Protein AF-A0A2N2XFW9-F1 (afdb_monomer_lite)

pLDDT: mean 76.98, std 17.87, range [27.36, 96.62]

Sequence (253 aa):
LDVEKYEQTTFSIDKQPVSLRSILDEVISCQEIILKEKNLSVLISADDIDLYADKEILKRIFENLITNAVRFSIQNHNIEITALASTDEIISISIKNYGSHIPDEALETIFDKYIQAEKIDSSGYKSTGLGLTFCRMAIQAHGHTIRARNTDNGVLFEFTLDGKAISTCEQCIVSADESVKLSTDEEALLRPWFDQLSRLEVYQISEITSIISQIPDYTESIRTLKQKIGDAAFASNTELYSAIVNGRTQKIV

Secondary structure (DSSP, 8-state):
--SGGGSSS------EEEEHHHHHHHHHHHHHHHHHHTT-EEEEEE-SEEEEE-HHHHHHHHHHHHHHHHHHBPTT-EEEEEEEEPSSSEEEEEEEEEBPPPPHHHHTTTTSTT-S-----TT-----S-HHHHHHHHHHHTT--EEEEEETTEEEEEEEEEEEES---------S-------HHHHHHHHHHHHHHTTS-TT-HHHHHHHHHTS---SHHHHHHHHHHHHHHHTT-HHHHHHHHHHHHSS--

Foldseek 3Di:
DPPVVPPPDLPPKQFDWDWPVVLLVVLVVVCVVLCVVLVEAEAEAEFGKTFRTRSVLVSLLCNLLVVVLSVFAHGPYYWYWYWDDDPDQKIKIKTWHFHDDDPPVCQVVLLPPPPPDQDCPPVNDGDPSNSSVSNQVRLVSQVKGWGKDDDPGTIMIMIMGGIDRPDDPPDDDDDPDDDLDDDPVLLVVCVVLLVVLLPDQLQVLVSLLVSLVPDDPPDPSSVVLSVQCNVCSVVSPRVSNCCSSVVSVPPPD

Radius of gyration: 22.1 Å; chains: 1; bounding box: 36×64×56 Å

Structure (mmCIF, N/CA/C/O backbone):
data_AF-A0A2N2XFW9-F1
#
_entry.id   AF-A0A2N2XFW9-F1
#
loop_
_atom_site.group_PDB
_atom_site.id
_atom_site.type_symbol
_atom_site.label_atom_id
_atom_site.label_alt_id
_atom_site.label_comp_id
_atom_site.label_asym_id
_atom_site.label_entity_id
_atom_site.label_seq_id
_atom_site.pdbx_PDB_ins_code
_atom_site.Cartn_x
_atom_site.Cartn_y
_atom_site.Cartn_z
_atom_site.occupancy
_atom_site.B_iso_or_equiv
_atom_site.auth_seq_id
_atom_site.auth_comp_id
_atom_site.auth_asym_id
_atom_site.auth_atom_id
_atom_site.pdbx_PDB_model_num
ATOM 1 N N . LEU A 1 1 ? -3.636 25.742 9.259 1.00 36.06 1 LEU A N 1
ATOM 2 C CA . LEU A 1 1 ? -3.837 26.048 10.699 1.00 36.06 1 LEU A CA 1
ATOM 3 C C . LEU A 1 1 ? -4.564 24.850 11.318 1.00 36.06 1 LEU A C 1
ATOM 5 O O . LEU A 1 1 ? -5.617 24.995 11.917 1.00 36.06 1 LEU A O 1
ATOM 9 N N . ASP A 1 2 ? -4.016 23.641 11.132 1.00 42.78 2 ASP A N 1
ATOM 10 C CA . ASP A 1 2 ? -4.782 22.388 11.302 1.00 42.78 2 ASP A CA 1
ATOM 11 C C . ASP A 1 2 ? -4.156 21.426 12.317 1.00 42.78 2 ASP A C 1
ATOM 13 O O . ASP A 1 2 ? -4.658 20.325 12.513 1.00 42.78 2 ASP A O 1
ATOM 17 N N . VAL A 1 3 ? -3.061 21.827 12.969 1.00 44.50 3 VAL A N 1
ATOM 18 C CA . VAL A 1 3 ? -2.302 20.966 13.895 1.00 44.50 3 VAL A CA 1
ATOM 19 C C . VAL A 1 3 ? -2.695 21.210 15.351 1.00 44.50 3 VAL A C 1
ATOM 21 O O . VAL A 1 3 ? -2.778 20.266 16.128 1.00 44.50 3 VAL A O 1
ATOM 24 N N . GLU A 1 4 ? -3.039 22.450 15.708 1.00 43.56 4 GLU A N 1
ATOM 25 C CA . GLU A 1 4 ? -3.390 22.832 17.086 1.00 43.56 4 GLU A CA 1
ATOM 26 C C . GLU A 1 4 ? -4.749 22.289 17.559 1.00 43.56 4 GLU A C 1
ATOM 28 O O . GLU A 1 4 ? -5.037 22.303 18.751 1.00 43.56 4 GLU A O 1
ATOM 33 N N . LYS A 1 5 ? -5.586 21.750 16.662 1.00 45.88 5 LYS A N 1
ATOM 34 C CA . LYS A 1 5 ? -6.878 21.149 17.041 1.00 45.88 5 LYS A CA 1
ATOM 35 C C . LYS A 1 5 ? -6.800 19.699 17.529 1.00 45.88 5 LYS A C 1
ATOM 37 O O . LYS A 1 5 ? -7.816 19.183 17.975 1.00 45.88 5 LYS A O 1
ATOM 42 N N . TYR A 1 6 ? -5.638 19.047 17.470 1.00 50.47 6 TYR A N 1
ATOM 43 C CA . TYR A 1 6 ? -5.529 17.600 17.718 1.00 50.47 6 TYR A CA 1
ATOM 44 C C . TYR A 1 6 ? -4.878 17.212 19.052 1.00 50.47 6 TYR A C 1
ATOM 46 O O . TYR A 1 6 ? -4.629 16.031 19.278 1.00 50.47 6 TYR A O 1
ATOM 54 N N . GLU A 1 7 ? -4.594 18.159 19.952 1.00 44.06 7 GLU A N 1
ATOM 55 C CA . GLU A 1 7 ? -3.844 17.844 21.180 1.00 44.06 7 GLU A CA 1
ATOM 56 C C . GLU A 1 7 ? -4.702 17.419 22.382 1.00 44.06 7 GLU A C 1
ATOM 58 O O . GLU A 1 7 ? -4.147 16.943 23.368 1.00 44.06 7 GLU A O 1
ATOM 63 N N . GLN A 1 8 ? -6.036 17.529 22.329 1.00 39.59 8 GLN A N 1
ATOM 64 C CA . GLN A 1 8 ? -6.890 17.212 23.493 1.00 39.59 8 GLN A CA 1
ATOM 65 C C . GLN A 1 8 ? -8.216 16.513 23.179 1.00 39.59 8 GLN A C 1
ATOM 67 O O . GLN A 1 8 ? -9.097 16.433 24.032 1.00 39.59 8 GLN A O 1
ATOM 72 N N . THR A 1 9 ? -8.380 15.966 21.980 1.00 40.75 9 THR A N 1
ATOM 73 C CA . THR A 1 9 ? -9.576 15.193 21.635 1.00 40.75 9 THR A CA 1
ATOM 74 C C . THR A 1 9 ? -9.127 13.784 21.311 1.00 40.75 9 THR A C 1
ATOM 76 O O . THR A 1 9 ? -8.322 13.582 20.406 1.00 40.75 9 THR A O 1
ATOM 79 N N . THR A 1 10 ? -9.613 12.809 22.076 1.00 48.84 10 THR A N 1
ATOM 80 C CA . THR A 1 10 ? -9.649 11.409 21.654 1.00 48.84 10 THR A CA 1
ATOM 81 C C . THR A 1 10 ? -10.015 11.381 20.171 1.00 48.84 10 THR A C 1
ATOM 83 O O . THR A 1 10 ? -11.061 11.910 19.796 1.00 48.84 10 THR A O 1
ATOM 86 N N . PHE A 1 11 ? -9.121 10.858 19.327 1.00 57.59 11 PHE A N 1
ATOM 87 C CA . PHE A 1 11 ? -9.380 10.649 17.903 1.00 57.59 11 PHE A CA 1
ATOM 88 C C . PHE A 1 11 ? -10.602 9.723 17.820 1.00 57.59 11 PHE A C 1
ATOM 90 O O . PHE A 1 11 ? -10.486 8.514 18.005 1.00 57.59 11 PHE A O 1
ATOM 97 N N . SER A 1 12 ? -11.794 10.298 17.676 1.00 65.75 12 SER A N 1
ATOM 98 C CA . SER A 1 12 ? -13.031 9.534 17.574 1.00 65.75 12 SER A CA 1
ATOM 99 C C . SER A 1 12 ? -13.073 8.955 16.172 1.00 65.75 12 SER A C 1
ATOM 101 O O . SER A 1 12 ? -13.422 9.657 15.230 1.00 65.75 12 SER A O 1
ATOM 103 N N . ILE A 1 13 ? -12.647 7.704 16.040 1.00 79.50 13 ILE A N 1
ATOM 104 C CA . ILE A 1 13 ? -12.674 6.967 14.780 1.00 79.50 13 ILE A CA 1
ATOM 105 C C . ILE A 1 13 ? -14.026 6.281 14.671 1.00 79.50 13 ILE A C 1
ATOM 107 O O . ILE A 1 13 ? -14.388 5.478 15.533 1.00 79.50 13 ILE A O 1
ATOM 111 N N . ASP A 1 14 ? -14.744 6.570 13.593 1.00 84.69 14 ASP A N 1
ATOM 112 C CA . ASP A 1 14 ? -15.919 5.800 13.206 1.00 84.69 14 ASP A CA 1
ATOM 113 C C . ASP A 1 14 ? -15.475 4.633 12.316 1.00 84.69 14 ASP A C 1
ATOM 115 O O . ASP A 1 14 ? -15.308 4.777 11.105 1.00 84.69 14 ASP A O 1
ATOM 119 N N . LYS A 1 15 ? -15.193 3.481 12.938 1.00 87.62 15 LYS A N 1
ATOM 120 C CA . LYS A 1 15 ? -14.764 2.281 12.211 1.00 87.62 15 LYS A CA 1
ATOM 121 C C . LYS A 1 15 ? -15.955 1.688 11.461 1.00 87.62 15 LYS A C 1
ATOM 123 O O . LYS A 1 15 ? -16.872 1.147 12.077 1.00 87.62 15 LYS A O 1
ATOM 128 N N . GLN A 1 16 ? -15.893 1.714 10.137 1.00 90.62 16 GLN A N 1
ATOM 129 C CA . GLN A 1 16 ? -16.842 1.045 9.250 1.00 90.62 16 GLN A CA 1
ATOM 130 C C . GLN A 1 16 ? -16.077 0.088 8.322 1.00 90.62 16 GLN A C 1
ATOM 132 O O . GLN A 1 16 ? -14.871 0.259 8.142 1.00 90.62 16 GLN A O 1
ATOM 137 N N . PRO A 1 17 ? -16.728 -0.929 7.731 1.00 91.25 17 PRO A N 1
ATOM 138 C CA . PRO A 1 17 ? -16.121 -1.709 6.658 1.00 91.25 17 PRO A CA 1
ATOM 139 C C . PRO A 1 17 ? -15.833 -0.805 5.452 1.00 91.25 17 PRO A C 1
ATOM 141 O O . PRO A 1 17 ? -16.741 -0.163 4.918 1.00 91.25 17 PRO A O 1
ATOM 144 N N . VAL A 1 18 ? -14.574 -0.749 5.028 1.00 92.62 18 VAL A N 1
ATOM 145 C CA . VAL A 1 18 ? -14.115 0.045 3.885 1.00 92.62 18 VAL A CA 1
ATOM 146 C C . VAL A 1 18 ? -13.313 -0.843 2.943 1.00 92.62 18 VAL A C 1
ATOM 148 O O . VAL A 1 18 ? -12.267 -1.367 3.321 1.00 92.62 18 VAL A O 1
ATOM 151 N N . SER A 1 19 ? -13.762 -0.940 1.691 1.00 93.19 19 SER A N 1
ATOM 152 C CA . SER A 1 19 ? -13.035 -1.660 0.645 1.00 93.19 19 SER A CA 1
ATOM 153 C C . SER A 1 19 ? -11.669 -1.020 0.400 1.00 93.19 19 SER A C 1
ATOM 155 O O . SER A 1 19 ? -11.577 0.135 -0.035 1.00 93.19 19 SER A O 1
ATOM 157 N N . LEU A 1 20 ? -10.601 -1.790 0.629 1.00 92.62 20 LEU A N 1
ATOM 158 C CA . LEU A 1 20 ? -9.229 -1.350 0.381 1.00 92.62 20 LEU A CA 1
ATOM 159 C C . LEU A 1 20 ? -9.031 -0.978 -1.093 1.00 92.62 20 LEU A C 1
ATOM 161 O O . LEU A 1 20 ? -8.460 0.069 -1.397 1.00 92.62 20 LEU A O 1
ATOM 165 N N . ARG A 1 21 ? -9.555 -1.804 -2.007 1.00 91.12 21 ARG A N 1
ATOM 166 C CA . ARG A 1 21 ? -9.440 -1.592 -3.454 1.00 91.12 21 ARG A CA 1
ATOM 167 C C . ARG A 1 21 ? -10.023 -0.247 -3.878 1.00 91.12 21 ARG A C 1
ATOM 169 O O . ARG A 1 21 ? -9.344 0.520 -4.551 1.00 91.12 21 ARG A O 1
ATOM 176 N N . SER A 1 22 ? -11.231 0.070 -3.411 1.00 89.38 22 SER A N 1
ATOM 177 C CA . SER A 1 22 ? -11.890 1.337 -3.740 1.00 89.38 22 SER A CA 1
ATOM 178 C C . SER A 1 22 ? -11.080 2.557 -3.296 1.00 89.38 22 SER A C 1
ATOM 180 O O . SER A 1 22 ? -11.053 3.551 -4.017 1.00 89.38 22 SER A O 1
ATOM 182 N N . ILE A 1 23 ? -10.446 2.504 -2.121 1.00 94.00 23 ILE A N 1
ATOM 183 C CA . ILE A 1 23 ? -9.626 3.614 -1.617 1.00 94.00 23 ILE A CA 1
ATOM 184 C C . ILE A 1 23 ? -8.332 3.748 -2.418 1.00 94.00 23 ILE A C 1
ATOM 186 O O . ILE A 1 23 ? -7.952 4.861 -2.777 1.00 94.00 23 ILE A O 1
ATOM 190 N N . LEU A 1 24 ? -7.661 2.632 -2.713 1.00 91.81 24 LEU A N 1
ATOM 191 C CA . LEU A 1 24 ? -6.433 2.650 -3.506 1.00 91.81 24 LEU A CA 1
ATOM 192 C C . LEU A 1 24 ? -6.682 3.211 -4.906 1.00 91.81 24 LEU A C 1
ATOM 194 O O . LEU A 1 24 ? -5.939 4.093 -5.328 1.00 91.81 24 LEU A O 1
ATOM 198 N N . ASP A 1 25 ? -7.743 2.765 -5.581 1.00 88.75 25 ASP A N 1
ATOM 199 C CA . ASP A 1 25 ? -8.101 3.248 -6.916 1.00 88.75 25 ASP A CA 1
ATOM 200 C C . ASP A 1 25 ? -8.348 4.769 -6.900 1.00 88.75 25 ASP A C 1
ATOM 202 O O . ASP A 1 25 ? -7.783 5.498 -7.715 1.00 88.75 25 ASP A O 1
ATOM 206 N N . GLU A 1 26 ? -9.099 5.276 -5.914 1.00 89.12 26 GLU A N 1
ATOM 207 C CA . GLU A 1 26 ? -9.363 6.714 -5.760 1.00 89.12 26 GLU A CA 1
ATOM 208 C C . GLU A 1 26 ? -8.074 7.530 -5.556 1.00 89.12 26 GLU A C 1
ATOM 210 O O . GLU A 1 26 ? -7.877 8.575 -6.185 1.00 89.12 26 GLU A O 1
ATOM 215 N N . VAL A 1 27 ? -7.168 7.055 -4.697 1.00 91.62 27 VAL A N 1
ATOM 216 C CA . VAL A 1 27 ? -5.910 7.757 -4.405 1.00 91.62 27 VAL A CA 1
ATOM 217 C C . VAL A 1 27 ? -4.944 7.701 -5.590 1.00 91.62 27 VAL A C 1
ATOM 219 O O . VAL A 1 27 ? -4.299 8.704 -5.900 1.00 91.62 27 VAL A O 1
ATOM 222 N N . ILE A 1 28 ? -4.850 6.561 -6.277 1.00 89.12 28 ILE A N 1
ATOM 223 C CA . ILE A 1 28 ? -3.973 6.385 -7.442 1.00 89.12 28 ILE A CA 1
ATOM 224 C C . ILE A 1 28 ? -4.447 7.257 -8.607 1.00 89.12 28 ILE A C 1
ATOM 226 O O . ILE A 1 28 ? -3.615 7.910 -9.242 1.00 89.12 28 ILE A O 1
ATOM 230 N N . SER A 1 29 ? -5.762 7.356 -8.841 1.00 87.06 29 SER A N 1
ATOM 231 C CA . SER A 1 29 ? -6.327 8.243 -9.866 1.00 87.06 29 SER A CA 1
ATOM 232 C C . SER A 1 29 ? -5.915 9.707 -9.671 1.00 87.06 29 SER A C 1
ATOM 234 O O . SER A 1 29 ? -5.597 10.397 -10.641 1.00 87.06 29 SER A O 1
ATOM 236 N N . CYS A 1 30 ? -5.817 10.180 -8.424 1.00 87.38 30 CYS A N 1
ATOM 237 C CA . CYS A 1 30 ? -5.335 11.533 -8.121 1.00 87.38 30 CYS A CA 1
ATOM 238 C C . CYS A 1 30 ? -3.846 11.753 -8.457 1.00 87.38 30 CYS A C 1
ATOM 240 O O . CYS A 1 30 ? -3.418 12.896 -8.612 1.00 87.38 30 CYS A O 1
ATOM 242 N N . GLN A 1 31 ? -3.051 10.684 -8.575 1.00 84.31 31 GLN A N 1
ATOM 243 C CA . GLN A 1 31 ? -1.607 10.736 -8.841 1.00 84.31 31 GLN A CA 1
ATOM 244 C C . GLN A 1 31 ? -1.248 10.419 -10.303 1.00 84.31 31 GLN A C 1
ATOM 246 O O . GLN A 1 31 ? -0.072 10.462 -10.666 1.00 84.31 31 GLN A O 1
ATOM 251 N N . GLU A 1 32 ? -2.233 10.132 -11.162 1.00 84.75 32 GLU A N 1
ATOM 252 C CA . GLU A 1 32 ? -2.016 9.657 -12.537 1.00 84.75 32 GLU A CA 1
ATOM 253 C C . GLU A 1 32 ? -1.076 10.532 -13.368 1.00 84.75 32 GLU A C 1
ATOM 255 O O . GLU A 1 32 ? -0.260 10.006 -14.124 1.00 84.75 32 GLU A O 1
ATOM 260 N N . ILE A 1 33 ? -1.193 11.857 -13.250 1.00 83.31 33 ILE A N 1
ATOM 261 C CA . ILE A 1 33 ? -0.372 12.795 -14.024 1.00 83.31 33 ILE A CA 1
ATOM 262 C C . ILE A 1 33 ? 1.106 12.603 -13.669 1.00 83.31 33 ILE A C 1
ATOM 264 O O . ILE A 1 33 ? 1.929 12.393 -14.554 1.00 83.31 33 ILE A O 1
ATOM 268 N N . ILE A 1 34 ? 1.432 12.589 -12.376 1.00 84.19 34 ILE A N 1
ATOM 269 C CA . ILE A 1 34 ? 2.814 12.492 -11.888 1.00 84.19 34 ILE A CA 1
ATOM 270 C C . ILE A 1 34 ? 3.374 11.085 -12.133 1.00 84.19 34 ILE A C 1
ATOM 272 O O . ILE A 1 34 ? 4.545 10.937 -12.486 1.00 84.19 34 ILE A O 1
ATOM 276 N N . LEU A 1 35 ? 2.539 10.050 -11.978 1.00 83.25 35 LEU A N 1
ATOM 277 C CA . LEU A 1 35 ? 2.897 8.671 -12.316 1.00 83.25 35 LEU A CA 1
ATOM 278 C C . LEU A 1 35 ? 3.293 8.560 -13.794 1.00 83.25 35 LEU A C 1
ATOM 280 O O . LEU A 1 35 ? 4.355 8.022 -14.097 1.00 83.25 35 LEU A O 1
ATOM 284 N N . LYS A 1 36 ? 2.503 9.147 -14.705 1.00 83.19 36 LYS A N 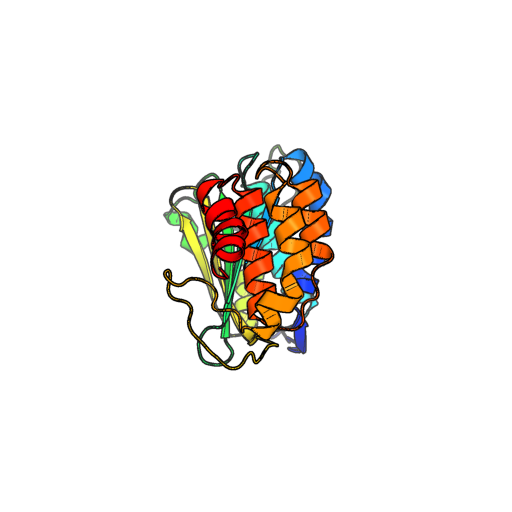1
ATOM 285 C CA . LYS A 1 36 ? 2.808 9.192 -16.145 1.00 83.19 36 LYS A CA 1
ATOM 286 C C . LYS A 1 36 ? 4.069 10.008 -16.439 1.00 83.19 36 LYS A C 1
ATOM 288 O O . LYS A 1 36 ? 4.929 9.537 -17.176 1.00 83.19 36 LYS A O 1
ATOM 293 N N . GLU A 1 37 ? 4.222 11.189 -15.838 1.00 86.00 37 GLU A N 1
ATOM 294 C CA . GLU A 1 37 ? 5.405 12.048 -16.019 1.00 86.00 37 GLU A CA 1
ATOM 295 C C . GLU A 1 37 ? 6.711 11.366 -15.585 1.00 86.00 37 GLU A C 1
ATOM 297 O O . GLU A 1 37 ? 7.743 11.527 -16.236 1.00 86.00 37 GLU A O 1
ATOM 302 N N . LYS A 1 38 ? 6.677 10.586 -14.498 1.00 78.81 38 LYS A N 1
ATOM 303 C CA . LYS A 1 38 ? 7.835 9.828 -13.998 1.00 78.81 38 LYS A CA 1
ATOM 304 C C . LYS A 1 38 ? 7.950 8.412 -14.575 1.00 78.81 38 LYS A C 1
ATOM 306 O O . LYS A 1 38 ? 8.887 7.695 -14.216 1.00 78.81 38 LYS A O 1
ATOM 311 N N . ASN A 1 39 ? 7.019 8.014 -15.441 1.00 85.75 39 ASN A N 1
ATOM 312 C CA . ASN A 1 39 ? 6.875 6.653 -15.956 1.00 85.75 39 ASN A CA 1
ATOM 313 C C . ASN A 1 39 ? 6.897 5.591 -14.838 1.00 85.75 39 ASN A C 1
ATOM 315 O O . ASN A 1 39 ? 7.648 4.619 -14.889 1.00 85.75 39 ASN A O 1
ATOM 319 N N . LEU A 1 40 ? 6.128 5.832 -13.778 1.00 81.38 40 LEU A N 1
ATOM 320 C CA . LEU A 1 40 ? 5.939 4.908 -12.664 1.00 81.38 40 LEU A CA 1
ATOM 321 C C . LEU A 1 40 ? 4.670 4.089 -12.892 1.00 81.38 40 LEU A C 1
ATOM 323 O O . LEU A 1 40 ? 3.660 4.622 -13.355 1.00 81.38 40 LEU A O 1
ATOM 327 N N . SER A 1 41 ? 4.697 2.818 -12.500 1.00 84.81 41 SER A N 1
ATOM 328 C CA . SER A 1 41 ? 3.489 1.992 -12.420 1.00 84.81 41 SER A CA 1
ATOM 329 C C . SER A 1 41 ? 3.175 1.633 -10.966 1.00 84.81 41 SER A C 1
ATOM 331 O O . SER A 1 41 ? 4.051 1.705 -10.104 1.00 84.81 41 SER A O 1
ATOM 333 N N . VAL A 1 42 ? 1.923 1.284 -10.669 1.00 83.38 42 VAL A N 1
ATOM 334 C CA . VAL A 1 42 ? 1.516 0.813 -9.339 1.00 83.38 42 VAL A CA 1
ATOM 335 C C . VAL A 1 42 ? 1.079 -0.640 -9.462 1.00 83.38 42 VAL A C 1
ATOM 337 O O . VAL A 1 42 ? 0.162 -0.947 -10.220 1.00 83.38 42 VAL A O 1
ATOM 340 N N . LEU A 1 43 ? 1.743 -1.526 -8.724 1.00 83.19 43 LEU A N 1
ATOM 341 C CA . LEU A 1 43 ? 1.400 -2.941 -8.634 1.00 83.19 43 LEU A CA 1
ATOM 342 C C . LEU A 1 43 ? 0.686 -3.191 -7.309 1.00 83.19 43 LEU A C 1
ATOM 344 O O . LEU A 1 43 ? 1.255 -2.938 -6.249 1.00 83.19 43 LEU A O 1
ATOM 348 N N . ILE A 1 44 ? -0.552 -3.680 -7.373 1.00 83.25 44 ILE A N 1
ATOM 349 C CA . ILE A 1 44 ? -1.359 -3.997 -6.192 1.00 83.25 44 ILE A CA 1
ATOM 350 C C . ILE A 1 44 ? -1.482 -5.516 -6.078 1.00 83.25 44 ILE A C 1
ATOM 352 O O . ILE A 1 44 ? -2.115 -6.152 -6.918 1.00 83.25 44 ILE A O 1
ATOM 356 N N . SER A 1 45 ? -0.910 -6.066 -5.013 1.00 83.81 45 SER A N 1
ATOM 357 C CA . SER A 1 45 ? -0.996 -7.474 -4.627 1.00 83.81 45 SER A CA 1
ATOM 358 C C . SER A 1 45 ? -1.856 -7.586 -3.371 1.00 83.81 45 SER A C 1
ATOM 360 O O . SER A 1 45 ? -1.348 -7.569 -2.249 1.00 83.81 45 SER A O 1
ATOM 362 N N . ALA A 1 46 ? -3.172 -7.620 -3.555 1.00 76.50 46 ALA A N 1
ATOM 363 C CA . ALA A 1 46 ? -4.142 -7.676 -2.468 1.00 76.50 46 ALA A CA 1
ATOM 364 C C . ALA A 1 46 ? -5.373 -8.476 -2.897 1.00 76.50 46 ALA A C 1
ATOM 366 O O . ALA A 1 46 ? -5.881 -8.269 -4.001 1.00 76.50 46 ALA A O 1
ATOM 367 N N . ASP A 1 47 ? -5.860 -9.333 -2.002 1.00 73.81 47 ASP A N 1
ATOM 368 C CA . ASP A 1 47 ? -7.177 -9.955 -2.137 1.00 73.81 47 ASP A CA 1
ATOM 369 C C . ASP A 1 47 ? -8.291 -8.912 -1.928 1.00 73.81 47 ASP A C 1
ATOM 371 O O . ASP A 1 47 ? -8.043 -7.779 -1.494 1.00 73.81 47 ASP A O 1
ATOM 375 N N . ASP A 1 48 ? -9.542 -9.295 -2.194 1.00 82.69 48 ASP A N 1
ATOM 376 C CA . ASP A 1 48 ? -10.702 -8.470 -1.850 1.00 82.69 48 ASP A CA 1
ATOM 377 C C . ASP A 1 48 ? -10.805 -8.326 -0.326 1.00 82.69 48 ASP A C 1
ATOM 379 O O . ASP A 1 48 ? -11.247 -9.235 0.379 1.00 82.69 48 ASP A O 1
ATOM 383 N N . ILE A 1 49 ? -10.365 -7.175 0.181 1.00 88.81 49 ILE A N 1
ATOM 384 C CA . ILE A 1 49 ? -10.233 -6.877 1.607 1.00 88.81 49 ILE A CA 1
ATOM 385 C C . ILE A 1 49 ? -11.107 -5.680 1.985 1.00 88.81 49 ILE A C 1
ATOM 387 O O . ILE A 1 49 ? -11.011 -4.605 1.383 1.00 88.81 49 ILE A O 1
ATOM 391 N N . ASP A 1 50 ? -11.884 -5.855 3.053 1.00 91.94 50 ASP A N 1
ATOM 392 C CA . ASP A 1 50 ? -12.495 -4.772 3.816 1.00 91.94 50 ASP A CA 1
ATOM 393 C C . ASP A 1 50 ? -11.645 -4.477 5.051 1.00 91.94 50 ASP A C 1
ATOM 395 O O . ASP A 1 50 ? -11.337 -5.372 5.839 1.00 91.94 50 ASP A O 1
ATOM 399 N N . LEU A 1 51 ? -11.311 -3.209 5.259 1.00 93.50 51 LEU A N 1
ATOM 400 C CA . LEU A 1 51 ? -10.673 -2.716 6.474 1.00 93.50 51 LEU A CA 1
ATOM 401 C C . LEU A 1 51 ? -11.728 -2.089 7.383 1.00 93.50 51 LEU A C 1
ATOM 403 O O . LEU A 1 51 ? -12.575 -1.333 6.915 1.00 93.50 51 LEU A O 1
ATOM 407 N N . TYR A 1 52 ? -11.670 -2.371 8.681 1.00 92.00 52 TYR A N 1
ATOM 408 C CA . TYR A 1 52 ? -12.516 -1.727 9.683 1.00 92.00 52 TYR A CA 1
ATOM 409 C C . TYR A 1 52 ? -11.859 -0.428 10.148 1.00 92.00 52 TYR A C 1
ATOM 411 O O . TYR A 1 52 ? -11.096 -0.388 11.119 1.00 92.00 52 TYR A O 1
ATOM 419 N N . ALA A 1 53 ? -12.150 0.648 9.426 1.00 93.62 53 ALA A N 1
ATOM 420 C CA . ALA A 1 53 ? -11.503 1.938 9.603 1.00 93.62 53 ALA A CA 1
ATOM 421 C C . ALA A 1 53 ? -12.464 3.096 9.323 1.00 93.62 53 ALA A C 1
ATOM 423 O O . ALA A 1 53 ? -13.522 2.923 8.722 1.00 93.62 53 ALA A O 1
ATOM 424 N N . ASP A 1 54 ? -12.075 4.294 9.747 1.00 92.25 54 ASP A N 1
ATOM 425 C CA . ASP A 1 54 ? -12.708 5.518 9.259 1.00 92.25 54 ASP A CA 1
ATOM 426 C C . ASP A 1 54 ? -12.237 5.784 7.823 1.00 92.25 54 ASP A C 1
ATOM 428 O O . ASP A 1 54 ? -11.034 5.870 7.557 1.00 92.25 54 ASP A O 1
ATOM 432 N N . LYS A 1 55 ? -13.189 5.898 6.891 1.00 92.50 55 LYS A N 1
ATOM 433 C CA . LYS A 1 55 ? -12.921 6.007 5.452 1.00 92.50 55 LYS A CA 1
ATOM 434 C C . LYS A 1 55 ? -12.038 7.207 5.097 1.00 92.50 55 LYS A C 1
ATOM 436 O O . LYS A 1 55 ? -11.101 7.063 4.312 1.00 92.50 55 LYS A O 1
ATOM 441 N N . GLU A 1 56 ? -12.323 8.379 5.658 1.00 91.06 56 GLU A N 1
ATOM 442 C CA . GLU A 1 56 ? -11.615 9.620 5.321 1.00 91.06 56 GLU A CA 1
ATOM 443 C C . GLU A 1 56 ? -10.212 9.630 5.934 1.00 91.06 56 GLU A C 1
ATOM 445 O O . GLU A 1 56 ? -9.237 10.048 5.299 1.00 91.06 56 GLU A O 1
ATOM 450 N N . ILE A 1 57 ? -10.082 9.104 7.155 1.00 92.62 57 ILE A N 1
ATOM 451 C CA . ILE A 1 57 ? -8.778 8.921 7.800 1.00 92.62 57 ILE A CA 1
ATOM 452 C C . ILE A 1 57 ? -7.931 7.921 7.007 1.00 92.62 57 ILE A C 1
ATOM 454 O O . ILE A 1 57 ? -6.759 8.199 6.736 1.00 92.62 57 ILE A O 1
ATOM 458 N N . LEU A 1 58 ? -8.515 6.790 6.603 1.00 94.81 58 LEU A N 1
ATOM 459 C CA . LEU A 1 58 ? -7.834 5.752 5.833 1.00 94.81 58 LEU A CA 1
ATOM 460 C C . LEU A 1 58 ? -7.366 6.275 4.473 1.00 94.81 58 LEU A C 1
ATOM 462 O O . LEU A 1 58 ? -6.200 6.099 4.115 1.00 94.81 58 LEU A O 1
ATOM 466 N N . LYS A 1 59 ? -8.235 6.987 3.751 1.00 94.44 59 LYS A N 1
ATOM 467 C CA . LYS A 1 59 ? -7.881 7.658 2.497 1.00 94.44 59 LYS A CA 1
ATOM 468 C C . LYS A 1 59 ? -6.672 8.572 2.682 1.00 94.44 59 LYS A C 1
ATOM 470 O O . LYS A 1 59 ? -5.693 8.452 1.950 1.00 94.44 59 LYS A O 1
ATOM 475 N N . ARG A 1 60 ? -6.681 9.414 3.719 1.00 92.81 60 ARG A N 1
ATOM 476 C CA . ARG A 1 60 ? -5.571 10.329 4.014 1.00 92.81 60 ARG A CA 1
ATOM 477 C C . ARG A 1 60 ? -4.273 9.603 4.392 1.00 92.81 60 ARG A C 1
ATOM 479 O O . ARG A 1 60 ? -3.189 10.106 4.093 1.00 92.81 60 ARG A O 1
ATOM 486 N N . ILE A 1 61 ? -4.345 8.435 5.040 1.00 95.31 61 ILE A N 1
ATOM 487 C CA . ILE A 1 61 ? -3.162 7.584 5.271 1.00 95.31 61 ILE A CA 1
ATOM 488 C C . ILE A 1 61 ? -2.554 7.187 3.921 1.00 95.31 61 ILE A C 1
ATOM 490 O O . ILE A 1 61 ? -1.365 7.426 3.702 1.00 95.31 61 ILE A O 1
ATOM 494 N N . PHE A 1 62 ? -3.361 6.636 3.010 1.00 96.12 62 PHE A N 1
ATOM 495 C CA . PHE A 1 62 ? -2.884 6.199 1.697 1.00 96.12 62 PHE A CA 1
ATOM 496 C C . PHE A 1 62 ? -2.389 7.355 0.830 1.00 96.12 62 PHE A C 1
ATOM 498 O O . PHE A 1 62 ? -1.330 7.227 0.225 1.00 96.12 62 PHE A O 1
ATOM 505 N N . GLU A 1 63 ? -3.067 8.504 0.824 1.00 93.19 63 GLU A N 1
ATOM 506 C CA . GLU A 1 63 ? -2.601 9.703 0.116 1.00 93.19 63 GLU A CA 1
ATOM 507 C C . GLU A 1 63 ? -1.195 10.109 0.560 1.00 93.19 63 GLU A C 1
ATOM 509 O O . GLU A 1 63 ? -0.326 10.343 -0.280 1.00 93.19 63 GLU A O 1
ATOM 514 N N . ASN A 1 64 ? -0.936 10.143 1.871 1.00 92.62 64 ASN A N 1
ATOM 515 C CA . ASN A 1 64 ? 0.380 10.505 2.398 1.00 92.62 64 ASN A CA 1
ATOM 516 C C . ASN A 1 64 ? 1.458 9.485 2.011 1.00 92.62 64 ASN A C 1
ATOM 518 O O . ASN A 1 64 ? 2.546 9.873 1.579 1.00 92.62 64 ASN A O 1
ATOM 522 N N . LEU A 1 65 ? 1.174 8.188 2.161 1.00 94.69 65 LEU A N 1
ATOM 523 C CA . LEU A 1 65 ? 2.151 7.134 1.883 1.00 94.69 65 LEU A CA 1
ATOM 524 C C . LEU A 1 65 ? 2.428 6.993 0.380 1.00 94.69 65 LEU A C 1
ATOM 526 O O . LEU A 1 65 ? 3.590 6.935 -0.018 1.00 94.69 65 LEU A O 1
ATOM 530 N N . ILE A 1 66 ? 1.392 7.021 -0.463 1.00 93.44 66 ILE A N 1
ATOM 531 C CA . ILE A 1 66 ? 1.526 6.918 -1.923 1.00 93.44 66 ILE A CA 1
ATOM 532 C C . ILE A 1 66 ? 2.178 8.179 -2.493 1.00 93.44 66 ILE A C 1
ATOM 534 O O . ILE A 1 66 ? 3.076 8.068 -3.322 1.00 93.44 66 ILE A O 1
ATOM 538 N N . THR A 1 67 ? 1.822 9.376 -2.016 1.00 90.81 67 THR A N 1
ATOM 539 C CA . THR A 1 67 ? 2.499 10.611 -2.456 1.00 90.81 67 THR A CA 1
ATOM 540 C C . THR A 1 67 ? 3.987 10.571 -2.109 1.00 90.81 67 THR A C 1
ATOM 542 O O . THR A 1 67 ? 4.822 10.946 -2.933 1.00 90.81 67 THR A O 1
ATOM 545 N N . ASN A 1 68 ? 4.348 10.070 -0.921 1.00 90.62 68 ASN A N 1
ATOM 546 C CA . ASN A 1 68 ? 5.751 9.863 -0.562 1.00 90.62 68 ASN A CA 1
ATOM 547 C C . ASN A 1 68 ? 6.422 8.844 -1.491 1.00 90.62 68 ASN A C 1
ATOM 549 O O . ASN A 1 68 ? 7.502 9.124 -2.013 1.00 90.62 68 ASN A O 1
ATOM 553 N N . ALA A 1 69 ? 5.768 7.712 -1.760 1.00 91.62 69 ALA A N 1
ATOM 554 C CA . ALA A 1 69 ? 6.272 6.702 -2.682 1.00 91.62 69 ALA A CA 1
ATOM 555 C C . ALA A 1 69 ? 6.527 7.289 -4.081 1.00 91.62 69 ALA A C 1
ATOM 557 O O . ALA A 1 69 ? 7.625 7.146 -4.610 1.00 91.62 69 ALA A O 1
ATOM 558 N N . VAL A 1 70 ? 5.576 8.035 -4.651 1.00 89.69 70 VAL A N 1
ATOM 559 C CA . VAL A 1 70 ? 5.718 8.713 -5.954 1.00 89.69 70 VAL A CA 1
ATOM 560 C C . VAL A 1 70 ? 6.832 9.758 -5.928 1.00 89.69 70 VAL A C 1
ATOM 562 O O . VAL A 1 70 ? 7.623 9.869 -6.871 1.00 89.69 70 VAL A O 1
ATOM 565 N N . ARG A 1 71 ? 6.930 10.541 -4.849 1.00 86.44 71 ARG A N 1
ATOM 566 C CA . ARG A 1 71 ? 7.930 11.606 -4.711 1.00 86.44 71 ARG A CA 1
ATOM 567 C C . ARG A 1 71 ? 9.350 11.050 -4.705 1.00 86.44 71 ARG A C 1
ATOM 569 O O . ARG A 1 71 ? 10.179 11.564 -5.455 1.00 86.44 71 ARG A O 1
ATOM 576 N N . PHE A 1 72 ? 9.599 10.021 -3.900 1.00 87.38 72 PHE A N 1
ATOM 577 C CA . PHE A 1 72 ? 10.931 9.454 -3.674 1.00 87.38 72 PHE A CA 1
ATOM 578 C C . PHE A 1 72 ? 11.258 8.261 -4.581 1.00 87.38 72 PHE A C 1
ATOM 580 O O . PHE A 1 72 ? 12.361 7.722 -4.493 1.00 87.38 72 PHE A O 1
ATOM 587 N N . SER A 1 73 ? 10.338 7.870 -5.471 1.00 87.12 73 SER A N 1
ATOM 588 C CA . SER A 1 73 ? 10.620 6.851 -6.480 1.00 87.12 73 SER A CA 1
ATOM 589 C C . SER A 1 73 ? 11.569 7.344 -7.567 1.00 87.12 73 SER A C 1
ATOM 591 O O . SER A 1 73 ? 11.417 8.460 -8.082 1.00 87.12 73 SER A O 1
ATOM 593 N N . ILE A 1 74 ? 12.502 6.478 -7.965 1.00 86.19 74 ILE A N 1
ATOM 594 C CA . ILE A 1 74 ? 13.246 6.619 -9.222 1.00 86.19 74 ILE A CA 1
ATOM 595 C C . ILE A 1 74 ? 12.329 6.326 -10.413 1.00 86.19 74 ILE A C 1
ATOM 597 O O . ILE A 1 74 ? 11.411 5.519 -10.315 1.00 86.19 74 ILE A O 1
ATOM 601 N N . GLN A 1 75 ? 12.572 6.989 -11.543 1.00 81.44 75 GLN A N 1
ATOM 602 C CA . GLN A 1 75 ? 11.769 6.811 -12.757 1.00 81.44 75 GLN A CA 1
ATOM 603 C C . GLN A 1 75 ? 11.820 5.364 -13.280 1.00 81.44 75 GLN A C 1
ATOM 605 O O . GLN A 1 75 ? 12.793 4.639 -13.043 1.00 81.44 75 GLN A O 1
ATOM 610 N N . ASN A 1 76 ? 10.799 4.969 -14.048 1.00 78.31 76 ASN A N 1
ATOM 611 C CA . ASN A 1 76 ? 10.690 3.646 -14.686 1.00 78.31 76 ASN A CA 1
ATOM 612 C C . ASN A 1 76 ? 10.652 2.459 -13.703 1.00 78.31 76 ASN A C 1
ATOM 614 O O . ASN A 1 76 ? 11.043 1.352 -14.066 1.00 78.31 76 ASN A O 1
ATOM 618 N N . HIS A 1 77 ? 10.227 2.687 -12.458 1.00 79.88 77 HIS A N 1
ATOM 619 C CA . HIS A 1 77 ? 10.053 1.646 -11.444 1.00 79.88 77 HIS A CA 1
ATOM 620 C C . HIS A 1 77 ? 8.614 1.598 -10.935 1.00 79.88 77 HIS A C 1
ATOM 622 O O . HIS A 1 77 ? 7.818 2.516 -11.145 1.00 79.88 77 HIS A O 1
ATOM 628 N N . ASN A 1 78 ? 8.293 0.507 -10.247 1.00 81.56 78 ASN A N 1
ATOM 629 C CA . ASN A 1 78 ? 6.954 0.253 -9.743 1.00 81.56 78 ASN A CA 1
ATOM 630 C C . ASN A 1 78 ? 6.841 0.674 -8.278 1.00 81.56 78 ASN A C 1
ATOM 632 O O . ASN A 1 78 ? 7.769 0.484 -7.501 1.00 81.56 78 ASN A O 1
ATOM 636 N N . ILE A 1 79 ? 5.692 1.198 -7.879 1.00 85.81 79 ILE A N 1
ATOM 637 C CA . ILE A 1 79 ? 5.300 1.264 -6.472 1.00 85.81 79 ILE A CA 1
ATOM 638 C C . ILE A 1 79 ? 4.531 -0.022 -6.182 1.00 85.81 79 ILE A C 1
ATOM 640 O O . ILE A 1 79 ? 3.564 -0.327 -6.877 1.00 85.81 79 ILE A O 1
ATOM 644 N N . GLU A 1 80 ? 4.966 -0.786 -5.186 1.00 90.00 80 GLU A N 1
ATOM 645 C CA . GLU A 1 80 ? 4.339 -2.064 -4.835 1.00 90.00 80 GLU A CA 1
ATOM 646 C C . GLU A 1 80 ? 3.481 -1.872 -3.589 1.00 90.00 80 GLU A C 1
ATOM 648 O O . GLU A 1 80 ? 3.981 -1.454 -2.544 1.00 90.00 80 GLU A O 1
ATOM 653 N N . ILE A 1 81 ? 2.192 -2.175 -3.697 1.00 90.38 81 ILE A N 1
ATOM 654 C CA . ILE A 1 81 ? 1.244 -2.155 -2.587 1.00 90.38 81 ILE A CA 1
ATOM 655 C C . ILE A 1 81 ? 0.816 -3.592 -2.340 1.00 90.38 81 ILE A C 1
ATOM 657 O O . ILE A 1 81 ? 0.232 -4.225 -3.215 1.00 90.38 81 ILE A O 1
ATOM 661 N N . THR A 1 82 ? 1.112 -4.117 -1.159 1.00 88.94 82 THR A N 1
ATOM 662 C CA . THR A 1 82 ? 0.726 -5.475 -0.773 1.00 88.94 82 THR A CA 1
ATOM 663 C C . THR A 1 82 ? -0.226 -5.414 0.408 1.00 88.94 82 THR A C 1
ATOM 665 O O . THR A 1 82 ? 0.018 -4.664 1.353 1.00 88.94 82 THR A O 1
ATOM 668 N N . ALA A 1 83 ? -1.299 -6.201 0.374 1.00 87.50 83 ALA A N 1
ATOM 669 C CA . ALA A 1 83 ? -2.155 -6.409 1.532 1.00 87.50 83 ALA A CA 1
ATOM 670 C C . ALA A 1 83 ? -2.429 -7.899 1.719 1.00 87.50 83 ALA A C 1
ATOM 672 O O . ALA A 1 83 ? -2.909 -8.569 0.809 1.00 87.50 83 ALA A O 1
ATOM 673 N N . LEU A 1 84 ? -2.100 -8.409 2.902 1.00 84.81 84 LEU A N 1
ATOM 674 C CA . LEU A 1 84 ? -2.206 -9.822 3.243 1.00 84.81 84 LEU A CA 1
ATOM 675 C C . LEU A 1 84 ? -3.009 -9.968 4.526 1.00 84.81 84 LEU A C 1
ATOM 677 O O . LEU A 1 84 ? -2.715 -9.312 5.529 1.00 84.81 84 LEU A O 1
ATOM 681 N N . ALA A 1 85 ? -3.998 -10.857 4.507 1.00 77.06 85 ALA A N 1
ATOM 682 C CA . ALA A 1 85 ? -4.666 -11.266 5.728 1.00 77.06 85 ALA A CA 1
ATOM 683 C C . ALA A 1 85 ? -3.675 -12.033 6.617 1.00 77.06 85 ALA A C 1
ATOM 685 O O . ALA A 1 85 ? -3.130 -13.068 6.233 1.00 77.06 85 ALA A O 1
ATOM 686 N N . SER A 1 86 ? -3.430 -11.497 7.806 1.00 65.56 86 SER A N 1
ATOM 687 C CA . SER A 1 86 ? -2.829 -12.228 8.913 1.00 65.56 86 SER A CA 1
ATOM 688 C C . SER A 1 86 ? -3.903 -13.093 9.584 1.00 65.56 86 SER A C 1
ATOM 690 O O . SER A 1 86 ? -5.100 -12.947 9.331 1.00 65.56 86 SER A O 1
ATOM 692 N N . THR A 1 87 ? -3.483 -13.998 10.466 1.00 56.50 87 THR A N 1
ATOM 693 C CA . THR A 1 87 ? -4.397 -14.682 11.391 1.00 56.50 87 THR A CA 1
ATOM 694 C C . THR A 1 87 ? -5.250 -13.661 12.160 1.00 56.50 87 THR A C 1
ATOM 696 O O . THR A 1 87 ? -4.746 -12.594 12.509 1.00 56.50 87 THR A O 1
ATOM 699 N N . ASP A 1 88 ? -6.508 -14.012 12.447 1.00 59.19 88 ASP A N 1
ATOM 700 C CA . ASP A 1 88 ? -7.423 -13.281 13.341 1.00 59.19 88 ASP A CA 1
ATOM 701 C C . ASP A 1 88 ? -7.792 -11.843 12.924 1.00 59.19 88 ASP A C 1
ATOM 703 O O . ASP A 1 88 ? -7.569 -10.901 13.675 1.00 59.19 88 ASP A O 1
ATOM 707 N N . GLU A 1 89 ? -8.408 -11.663 11.748 1.00 81.50 89 GLU A N 1
ATOM 708 C CA . GLU A 1 89 ? -9.052 -10.387 11.353 1.00 81.50 89 GLU A CA 1
ATOM 709 C C . GLU A 1 89 ? -8.110 -9.165 11.321 1.00 81.50 89 GLU A C 1
ATOM 711 O O . GLU A 1 89 ? -8.536 -8.017 11.459 1.00 81.50 89 GLU A O 1
ATOM 716 N N . ILE A 1 90 ? -6.812 -9.399 11.120 1.00 88.31 90 ILE A N 1
ATOM 717 C CA . ILE A 1 90 ? -5.803 -8.351 10.961 1.00 88.31 90 ILE A CA 1
ATOM 718 C C . ILE A 1 90 ? -5.258 -8.414 9.540 1.00 88.31 90 ILE A C 1
ATOM 720 O O . ILE A 1 90 ? -4.847 -9.468 9.064 1.00 88.31 90 ILE A O 1
ATOM 724 N N . ILE A 1 91 ? -5.191 -7.271 8.868 1.00 91.31 91 ILE A N 1
ATOM 725 C CA . ILE A 1 91 ? -4.596 -7.137 7.540 1.00 91.31 91 ILE A CA 1
ATOM 726 C C . ILE A 1 91 ? -3.247 -6.436 7.676 1.00 91.31 91 ILE A C 1
ATOM 728 O O . ILE A 1 91 ? -3.166 -5.323 8.199 1.00 91.31 91 ILE A O 1
ATOM 732 N N . SER A 1 92 ? -2.186 -7.079 7.190 1.00 91.75 92 SER A N 1
ATOM 733 C CA . SER A 1 92 ? -0.880 -6.451 7.004 1.00 91.75 92 SER A CA 1
ATOM 734 C C . SER A 1 92 ? -0.859 -5.724 5.669 1.00 91.75 92 SER A C 1
ATOM 736 O O . SER A 1 92 ? -1.172 -6.316 4.641 1.00 91.75 92 SER A O 1
ATOM 738 N N . ILE A 1 93 ? -0.499 -4.444 5.691 1.00 94.88 93 ILE A N 1
ATOM 739 C CA . ILE A 1 93 ? -0.451 -3.575 4.520 1.00 94.88 93 ILE A CA 1
ATOM 740 C C . ILE A 1 93 ? 0.969 -3.041 4.393 1.00 94.88 93 ILE A C 1
ATOM 742 O O . ILE A 1 93 ? 1.546 -2.537 5.362 1.00 94.88 93 ILE A O 1
ATOM 746 N N . SER A 1 94 ? 1.528 -3.126 3.192 1.00 94.75 94 SER A N 1
ATOM 747 C CA . SER A 1 94 ? 2.846 -2.591 2.895 1.00 94.75 94 SER A CA 1
ATOM 748 C C . SER A 1 94 ? 2.863 -1.796 1.594 1.00 94.75 94 SER A C 1
ATOM 750 O O . SER A 1 94 ? 2.159 -2.113 0.636 1.00 94.75 94 SER A O 1
ATOM 752 N N . ILE A 1 95 ? 3.642 -0.714 1.589 1.00 96.56 95 ILE A N 1
ATOM 753 C CA . ILE A 1 95 ? 3.840 0.165 0.435 1.00 96.56 95 ILE A CA 1
ATOM 754 C C . ILE A 1 95 ? 5.341 0.328 0.241 1.00 96.56 95 ILE A C 1
ATOM 756 O O . ILE A 1 95 ? 6.025 0.930 1.077 1.00 96.56 95 ILE A O 1
ATOM 760 N N . LYS A 1 96 ? 5.847 -0.223 -0.859 1.00 93.06 96 LYS A N 1
ATOM 761 C CA . LYS A 1 96 ? 7.250 -0.168 -1.254 1.00 93.06 96 LYS A CA 1
ATOM 762 C C . LYS A 1 96 ? 7.436 0.818 -2.392 1.00 93.06 96 LYS A C 1
ATOM 764 O O . LYS A 1 96 ? 6.712 0.778 -3.387 1.00 93.06 96 LYS A O 1
ATOM 769 N N . ASN A 1 97 ? 8.471 1.634 -2.294 1.00 92.19 97 ASN A N 1
ATOM 770 C CA . ASN A 1 97 ? 8.965 2.428 -3.407 1.00 92.19 97 ASN A CA 1
ATOM 771 C C . ASN A 1 97 ? 10.440 2.120 -3.663 1.00 92.19 97 ASN A C 1
ATOM 773 O O . ASN A 1 97 ? 11.182 1.831 -2.726 1.00 92.19 97 ASN A O 1
ATOM 777 N N . TYR A 1 98 ? 10.872 2.222 -4.918 1.00 89.00 98 TYR A N 1
ATOM 778 C CA . TYR A 1 98 ? 12.277 2.058 -5.295 1.00 89.00 98 TYR A CA 1
ATOM 779 C C . TYR A 1 98 ? 12.959 3.414 -5.329 1.00 89.00 98 TYR A C 1
ATOM 781 O O . TYR A 1 98 ? 12.458 4.324 -5.979 1.00 89.00 98 TYR A O 1
ATOM 789 N N . GLY A 1 99 ? 14.097 3.577 -4.667 1.00 89.81 99 GLY A N 1
ATOM 790 C CA . GLY A 1 99 ? 14.800 4.855 -4.660 1.00 89.81 99 GLY A CA 1
ATOM 791 C C . GLY A 1 99 ? 15.772 5.008 -3.506 1.00 89.81 99 GLY A C 1
ATOM 792 O O . GLY A 1 99 ? 16.277 4.029 -2.964 1.00 89.81 99 GLY A O 1
ATOM 793 N N . SER A 1 100 ? 16.069 6.257 -3.154 1.00 84.88 100 SER A N 1
ATOM 794 C CA . SER A 1 100 ? 17.026 6.556 -2.092 1.00 84.88 100 SER A CA 1
ATOM 795 C C . SER A 1 100 ? 16.520 6.085 -0.733 1.00 84.88 100 SER A C 1
ATOM 797 O O . SER A 1 100 ? 15.364 6.305 -0.371 1.00 84.88 100 SER A O 1
ATOM 799 N N . HIS A 1 101 ? 17.421 5.473 0.027 1.00 90.88 101 HIS A N 1
ATOM 800 C CA . HIS A 1 101 ? 17.169 5.065 1.400 1.00 90.88 101 HIS A CA 1
ATOM 801 C C . HIS A 1 101 ? 16.964 6.267 2.319 1.00 90.88 101 HIS A C 1
ATOM 803 O O . HIS A 1 101 ? 17.508 7.354 2.102 1.00 90.88 101 HIS A O 1
ATOM 809 N N . ILE A 1 102 ? 16.202 6.037 3.381 1.00 88.31 102 ILE A N 1
ATOM 810 C CA . ILE A 1 102 ? 16.133 6.945 4.521 1.00 88.31 102 ILE A CA 1
ATOM 811 C C . ILE A 1 102 ? 17.374 6.672 5.385 1.00 88.31 102 ILE A C 1
ATOM 813 O O . ILE A 1 102 ? 17.686 5.503 5.600 1.00 88.31 102 ILE A O 1
ATOM 817 N N . PRO A 1 103 ? 18.096 7.687 5.889 1.00 90.19 103 PRO A N 1
ATOM 818 C CA . PRO A 1 103 ? 19.180 7.455 6.844 1.00 90.19 103 PRO A CA 1
ATOM 819 C C . PRO A 1 103 ? 18.701 6.592 8.018 1.00 90.19 103 PRO A C 1
ATOM 821 O O . PRO A 1 103 ? 17.625 6.850 8.554 1.00 90.19 103 PRO A O 1
ATOM 824 N N . ASP A 1 104 ? 19.476 5.589 8.430 1.00 88.56 104 ASP A N 1
ATOM 825 C CA . ASP A 1 104 ? 19.016 4.615 9.433 1.00 88.56 104 ASP A CA 1
ATOM 826 C C . ASP A 1 104 ? 18.617 5.283 10.762 1.00 88.56 104 ASP A C 1
ATOM 828 O O . ASP A 1 104 ? 17.605 4.931 11.361 1.00 88.56 104 ASP A O 1
ATOM 832 N N . GLU A 1 105 ? 19.343 6.329 11.168 1.00 87.31 105 GLU A N 1
ATOM 833 C CA . GLU A 1 105 ? 19.036 7.168 12.339 1.00 87.31 105 GLU A CA 1
ATOM 834 C C . GLU A 1 105 ? 17.697 7.921 12.239 1.00 87.31 105 GLU A C 1
ATOM 836 O O . GLU A 1 105 ? 17.101 8.300 13.248 1.00 87.31 105 GLU A O 1
ATOM 841 N N . ALA A 1 106 ? 17.204 8.136 11.019 1.00 86.62 106 ALA A N 1
ATOM 842 C CA . ALA A 1 106 ? 15.944 8.813 10.770 1.00 86.62 106 ALA A CA 1
ATOM 843 C C . ALA A 1 106 ? 14.753 7.843 10.748 1.00 86.62 106 ALA A C 1
ATOM 845 O O . ALA A 1 106 ? 13.639 8.285 11.006 1.00 86.62 106 ALA A O 1
ATOM 846 N N . LEU A 1 107 ? 14.938 6.539 10.491 1.00 87.81 107 LEU A N 1
ATOM 847 C CA . LEU A 1 107 ? 13.832 5.574 10.323 1.00 87.81 107 LEU A CA 1
ATOM 848 C C . LEU A 1 107 ? 12.860 5.526 11.514 1.00 87.81 107 LEU A C 1
ATOM 850 O O . LEU A 1 107 ? 11.652 5.390 11.319 1.00 87.81 107 LEU A O 1
ATOM 854 N N . GLU A 1 108 ? 13.362 5.674 12.741 1.00 84.06 108 GLU A N 1
ATOM 855 C CA . GLU A 1 108 ? 12.518 5.699 13.944 1.00 84.06 108 GLU A CA 1
ATOM 856 C C . GLU A 1 108 ? 11.803 7.045 14.127 1.00 84.06 108 GLU A C 1
ATOM 858 O O . GLU A 1 108 ? 10.666 7.108 14.606 1.00 84.06 108 GLU A O 1
ATOM 863 N N . THR A 1 109 ? 12.442 8.128 13.688 1.00 85.62 109 THR A N 1
ATOM 864 C CA . THR A 1 109 ? 12.018 9.502 13.964 1.00 85.62 109 THR A CA 1
ATOM 865 C C . THR A 1 109 ? 11.237 10.134 12.806 1.00 85.62 109 THR A C 1
ATOM 867 O O . THR A 1 109 ? 10.545 11.124 13.012 1.00 85.62 109 THR A O 1
ATOM 870 N N . ILE A 1 110 ? 11.212 9.545 11.600 1.00 87.69 110 ILE A N 1
ATOM 871 C CA . ILE A 1 110 ? 10.528 10.116 10.417 1.00 87.69 110 ILE A CA 1
ATOM 872 C C . ILE A 1 110 ? 9.024 10.372 10.594 1.00 87.69 110 ILE A C 1
ATOM 874 O O . ILE A 1 110 ? 8.444 11.105 9.792 1.00 87.69 110 ILE A O 1
ATOM 878 N N . PHE A 1 111 ? 8.376 9.776 11.601 1.00 88.06 111 PHE A N 1
ATOM 879 C CA . PHE A 1 111 ? 6.979 10.082 11.916 1.00 88.06 111 PHE A CA 1
ATOM 880 C C . PHE A 1 111 ? 6.797 10.964 13.163 1.00 88.06 111 PHE A C 1
ATOM 882 O O . PHE A 1 111 ? 5.662 11.224 13.569 1.00 88.06 111 PHE A O 1
ATOM 889 N N . ASP A 1 112 ? 7.872 11.451 13.777 1.00 82.06 112 ASP A N 1
ATOM 890 C CA . ASP A 1 112 ? 7.791 12.427 14.861 1.00 82.06 112 ASP A CA 1
ATOM 891 C C . ASP A 1 112 ? 7.340 13.784 14.314 1.00 82.06 112 ASP A C 1
ATOM 893 O O . ASP A 1 112 ? 7.624 14.161 13.173 1.00 82.06 112 ASP A O 1
ATOM 897 N N . LYS A 1 113 ? 6.598 14.530 15.138 1.00 68.19 113 LYS A N 1
ATOM 898 C CA . LYS A 1 113 ? 6.134 15.872 14.779 1.00 68.19 113 LYS A CA 1
ATOM 899 C C . LYS A 1 113 ? 7.349 16.767 14.469 1.00 68.19 113 LYS A C 1
ATOM 901 O O . LYS A 1 113 ? 8.315 16.784 15.224 1.00 68.19 113 LYS A O 1
ATOM 906 N N . TYR A 1 114 ? 7.250 17.571 13.408 1.00 59.19 114 TYR A N 1
ATOM 907 C CA . TYR A 1 114 ? 8.161 18.687 13.098 1.00 59.19 114 TYR A CA 1
ATOM 908 C C . TYR A 1 114 ? 9.597 18.343 12.641 1.00 59.19 114 TYR A C 1
ATOM 910 O O . TYR A 1 114 ? 10.416 19.254 12.539 1.00 59.19 114 TYR A O 1
ATOM 918 N N . ILE A 1 115 ? 9.922 17.089 12.295 1.00 52.16 115 ILE A N 1
ATOM 919 C CA . ILE A 1 115 ? 11.281 16.748 11.809 1.00 52.16 115 ILE A CA 1
ATOM 920 C C . ILE A 1 115 ? 11.558 17.270 10.390 1.00 52.16 115 ILE A C 1
ATOM 922 O O . ILE A 1 115 ? 12.690 17.623 10.055 1.00 52.16 115 ILE A O 1
ATOM 926 N N . GLN A 1 116 ? 10.526 17.436 9.565 1.00 49.53 116 GLN A N 1
ATOM 927 C CA . GLN A 1 116 ? 10.641 18.208 8.329 1.00 49.53 116 GLN A CA 1
ATOM 928 C C . GLN A 1 116 ? 10.323 19.674 8.627 1.00 49.53 116 GLN A C 1
ATOM 930 O O . GLN A 1 116 ? 9.194 20.128 8.450 1.00 49.53 116 GLN A O 1
ATOM 935 N N . ALA A 1 117 ? 11.334 20.419 9.082 1.00 38.03 117 ALA A N 1
ATOM 936 C CA . ALA A 1 117 ? 11.326 21.876 8.981 1.00 38.03 117 ALA A CA 1
ATOM 937 C C . ALA A 1 117 ? 10.899 22.273 7.558 1.00 38.03 117 ALA A C 1
ATOM 939 O O . ALA A 1 117 ? 11.310 21.606 6.607 1.00 38.03 117 ALA A O 1
ATOM 940 N N . GLU A 1 118 ? 10.079 23.321 7.428 1.00 40.19 118 GLU A N 1
ATOM 941 C CA . GLU A 1 118 ? 9.569 23.863 6.163 1.00 40.19 118 GLU A CA 1
ATOM 942 C C . GLU A 1 118 ? 10.683 23.991 5.112 1.00 40.19 118 GLU A C 1
ATOM 944 O O . GLU A 1 118 ? 11.365 25.008 4.996 1.00 40.19 118 GLU A O 1
ATOM 949 N N . LYS A 1 119 ? 10.888 22.937 4.326 1.00 42.50 119 LYS A N 1
ATOM 950 C CA . LYS A 1 119 ? 11.738 22.961 3.148 1.00 42.50 119 LYS A CA 1
ATOM 951 C C . LYS A 1 119 ? 10.793 22.957 1.969 1.00 42.50 119 LYS A C 1
ATOM 953 O O . LYS A 1 119 ? 10.190 21.938 1.639 1.00 42.50 119 LYS A O 1
ATOM 958 N N . ILE A 1 120 ? 10.661 24.130 1.356 1.00 40.06 120 ILE A N 1
ATOM 959 C CA . ILE A 1 120 ? 10.253 24.217 -0.041 1.00 40.06 120 ILE A CA 1
ATOM 960 C C . ILE A 1 120 ? 11.343 23.470 -0.795 1.00 40.06 120 ILE A C 1
ATOM 962 O O . ILE A 1 120 ? 12.452 23.969 -0.973 1.00 40.06 120 ILE A O 1
ATOM 966 N N . ASP A 1 121 ? 11.063 22.220 -1.129 1.00 44.38 121 ASP A N 1
ATOM 967 C CA . ASP A 1 121 ? 11.943 21.475 -1.999 1.00 44.38 121 ASP A CA 1
ATOM 968 C C . ASP A 1 121 ? 11.857 22.093 -3.400 1.00 44.38 121 ASP A C 1
ATOM 970 O O . ASP A 1 121 ? 10.819 22.611 -3.820 1.00 44.38 121 ASP A O 1
ATOM 974 N N . SER A 1 122 ? 12.968 22.027 -4.120 1.00 42.06 122 SER A N 1
ATOM 975 C CA . SER A 1 122 ? 13.170 22.504 -5.493 1.00 42.06 122 SER A CA 1
ATOM 976 C C . SER A 1 122 ? 12.137 21.996 -6.518 1.00 42.06 122 SER A C 1
ATOM 978 O O . SER A 1 122 ? 12.070 22.506 -7.633 1.00 42.06 122 SER A O 1
ATOM 980 N N . SER A 1 123 ? 11.298 21.036 -6.124 1.00 47.75 123 SER A N 1
ATOM 981 C CA . SER A 1 123 ? 10.171 20.473 -6.870 1.00 47.75 123 SER A CA 1
ATOM 982 C C . SER A 1 123 ? 8.846 21.245 -6.728 1.00 47.75 123 SER A C 1
ATOM 984 O O . SER A 1 123 ? 7.857 20.854 -7.340 1.00 47.75 123 SER A O 1
ATOM 986 N N . GLY A 1 124 ? 8.781 22.319 -5.927 1.00 44.12 124 GLY A N 1
ATOM 987 C CA . GLY A 1 124 ? 7.572 23.146 -5.770 1.00 44.12 124 GLY A CA 1
ATOM 988 C C . GLY A 1 124 ? 6.467 22.525 -4.900 1.00 44.12 124 GLY A C 1
ATOM 989 O O . GLY A 1 124 ? 5.427 23.149 -4.686 1.00 44.12 124 GLY A O 1
ATOM 990 N N . TYR A 1 125 ? 6.687 21.328 -4.348 1.00 45.81 125 TYR A N 1
ATOM 991 C CA . TYR A 1 125 ? 5.743 20.665 -3.450 1.00 45.81 125 TYR A CA 1
ATOM 992 C C . TYR A 1 125 ? 5.853 21.215 -2.026 1.00 45.81 125 TYR A C 1
ATOM 994 O O . TYR A 1 125 ? 6.852 21.022 -1.330 1.00 45.81 125 TYR A O 1
ATOM 1002 N N . LYS A 1 126 ? 4.786 21.868 -1.558 1.00 41.81 126 LYS A N 1
ATOM 1003 C CA . LYS A 1 126 ? 4.652 22.316 -0.168 1.00 41.81 126 LYS A CA 1
ATOM 1004 C C . LYS A 1 126 ? 4.296 21.120 0.725 1.00 41.81 126 LYS A C 1
ATOM 1006 O O . LYS A 1 126 ? 3.123 20.869 0.979 1.00 41.81 126 LYS A O 1
ATOM 1011 N N . SER A 1 127 ? 5.289 20.369 1.202 1.00 54.28 127 SER A N 1
ATOM 1012 C CA . SER A 1 127 ? 5.064 19.354 2.241 1.00 54.28 127 SER A CA 1
ATOM 1013 C C . SER A 1 127 ? 5.182 19.988 3.621 1.00 54.28 127 SER A C 1
ATOM 1015 O O . SER A 1 127 ? 6.226 20.526 3.973 1.00 54.28 127 SER A O 1
ATOM 1017 N N . THR A 1 128 ? 4.125 19.901 4.423 1.00 56.59 128 THR A N 1
ATOM 1018 C CA . THR A 1 128 ? 4.090 20.444 5.792 1.00 56.59 128 THR A CA 1
ATOM 1019 C C . THR A 1 128 ? 4.905 19.621 6.793 1.00 56.59 128 THR A C 1
ATOM 1021 O O . THR A 1 128 ? 4.961 19.981 7.962 1.00 56.59 128 THR A O 1
ATOM 1024 N N . GLY A 1 129 ? 5.489 18.493 6.369 1.00 66.00 129 GLY A N 1
ATOM 1025 C CA . GLY A 1 129 ? 6.199 17.569 7.255 1.00 66.00 129 GLY A CA 1
ATOM 1026 C C . GLY A 1 129 ? 5.296 16.742 8.170 1.00 66.00 129 GLY A C 1
ATOM 1027 O O . GLY A 1 129 ? 5.786 15.945 8.957 1.00 66.00 129 GLY A O 1
ATOM 1028 N N . LEU A 1 130 ? 3.975 16.911 8.062 1.00 75.69 130 LEU A N 1
ATOM 1029 C CA . LEU A 1 130 ? 2.997 16.330 8.986 1.00 75.69 130 LEU A CA 1
ATOM 1030 C C . LEU A 1 130 ? 2.376 15.023 8.482 1.00 75.69 130 LEU A C 1
ATOM 1032 O O . LEU A 1 130 ? 1.636 14.385 9.225 1.00 75.69 130 LEU A O 1
ATOM 1036 N N . GLY A 1 131 ? 2.633 14.631 7.229 1.00 86.06 131 GLY A N 1
ATOM 1037 C CA . GLY A 1 131 ? 1.976 13.483 6.593 1.00 86.06 131 GLY A CA 1
ATOM 1038 C C . GLY A 1 131 ? 2.271 12.161 7.303 1.00 86.06 131 GLY A C 1
ATOM 1039 O O . GLY A 1 131 ? 1.351 11.470 7.728 1.00 86.06 131 GLY A O 1
ATOM 1040 N N . LEU A 1 132 ? 3.552 11.838 7.512 1.00 90.62 132 LEU A N 1
ATOM 1041 C CA . LEU A 1 132 ? 3.946 10.610 8.214 1.00 90.62 132 LEU A CA 1
ATOM 1042 C C . LEU A 1 132 ? 3.522 10.632 9.686 1.00 90.62 132 LEU A C 1
ATOM 1044 O O . LEU A 1 132 ? 3.025 9.630 10.197 1.00 90.62 132 LEU A O 1
ATOM 1048 N N . THR A 1 133 ? 3.628 11.782 10.353 1.00 89.44 133 THR A N 1
ATOM 1049 C CA . THR A 1 133 ? 3.116 11.953 11.717 1.00 89.44 133 THR A CA 1
ATOM 1050 C C . THR A 1 133 ? 1.621 11.667 11.805 1.00 89.44 133 THR A C 1
ATOM 1052 O O . THR A 1 133 ? 1.190 10.947 12.705 1.00 89.44 133 THR A O 1
ATOM 1055 N N . PHE A 1 134 ? 0.833 12.172 10.850 1.00 90.06 134 PHE A N 1
ATOM 1056 C CA . PHE A 1 134 ? -0.587 11.853 10.751 1.00 90.06 134 PHE A CA 1
ATOM 1057 C C . PHE A 1 134 ? -0.801 10.349 10.578 1.00 90.06 134 PHE A C 1
ATOM 1059 O O . PHE A 1 134 ? -1.608 9.787 11.310 1.00 90.06 134 PHE A O 1
ATOM 1066 N N . CYS A 1 135 ? -0.061 9.684 9.681 1.00 93.31 135 CYS A N 1
ATOM 1067 C CA . CYS A 1 135 ? -0.168 8.234 9.499 1.00 93.31 135 CYS A CA 1
ATOM 1068 C C . CYS A 1 135 ? 0.060 7.484 10.817 1.00 93.31 135 CYS A C 1
ATOM 1070 O O . CYS A 1 135 ? -0.755 6.639 11.178 1.00 93.31 135 CYS A O 1
ATOM 1072 N N . ARG A 1 136 ? 1.112 7.828 11.576 1.00 92.50 136 ARG A N 1
ATOM 1073 C CA . ARG A 1 136 ? 1.377 7.198 12.877 1.00 92.50 136 ARG A CA 1
ATOM 1074 C C . ARG A 1 136 ? 0.236 7.437 13.864 1.00 92.50 136 ARG A C 1
ATOM 1076 O O . ARG A 1 136 ? -0.253 6.473 14.441 1.00 92.50 136 ARG A O 1
ATOM 1083 N N . MET A 1 137 ? -0.210 8.684 14.028 1.00 91.12 137 MET A N 1
ATOM 1084 C CA . MET A 1 137 ? -1.306 9.021 14.946 1.00 91.12 137 MET A CA 1
ATOM 1085 C C . MET A 1 137 ? -2.611 8.307 14.571 1.00 91.12 137 MET A C 1
ATOM 1087 O O . MET A 1 137 ? -3.282 7.751 15.436 1.00 91.12 137 MET A O 1
ATOM 1091 N N . ALA A 1 138 ? -2.958 8.297 13.284 1.00 91.88 138 ALA A N 1
ATOM 1092 C CA . ALA A 1 138 ? -4.178 7.687 12.776 1.00 91.88 138 ALA A CA 1
ATOM 1093 C C . ALA A 1 138 ? -4.174 6.162 12.952 1.00 91.88 138 ALA A C 1
ATOM 1095 O O . ALA A 1 138 ? -5.159 5.597 13.422 1.00 91.88 138 ALA A O 1
ATOM 1096 N N . ILE A 1 139 ? -3.060 5.497 12.634 1.00 94.12 139 ILE A N 1
ATOM 1097 C CA . ILE A 1 139 ? -2.913 4.041 12.785 1.00 94.12 139 ILE A CA 1
ATOM 1098 C C . ILE A 1 139 ? -2.899 3.647 14.271 1.00 94.12 139 ILE A C 1
ATOM 1100 O O . ILE A 1 139 ? -3.569 2.691 14.657 1.00 94.12 139 ILE A O 1
ATOM 1104 N N . GLN A 1 140 ? -2.236 4.433 15.127 1.00 92.81 140 GLN A N 1
ATOM 1105 C CA . GLN A 1 140 ? -2.280 4.246 16.584 1.00 92.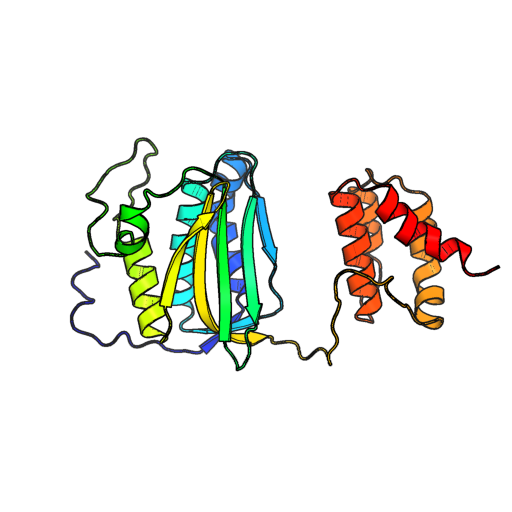81 140 GLN A CA 1
ATOM 1106 C C . GLN A 1 140 ? -3.689 4.399 17.148 1.00 92.81 140 GLN A C 1
ATOM 1108 O O . GLN A 1 140 ? -4.093 3.617 18.005 1.00 92.81 140 GLN A O 1
ATOM 1113 N N . ALA A 1 141 ? -4.461 5.361 16.649 1.00 89.50 141 ALA A N 1
ATOM 1114 C CA . ALA A 1 141 ? -5.844 5.533 17.062 1.00 89.50 141 ALA A CA 1
ATOM 1115 C C . ALA A 1 141 ? -6.734 4.346 16.625 1.00 89.50 141 ALA A C 1
ATOM 1117 O O . ALA A 1 141 ? -7.703 4.029 17.311 1.00 89.50 141 ALA A O 1
ATOM 1118 N N . HIS A 1 142 ? -6.371 3.621 15.557 1.00 90.00 142 HIS A N 1
ATOM 1119 C CA . HIS A 1 142 ? -7.007 2.345 15.197 1.00 90.00 142 HIS A CA 1
ATOM 1120 C C . HIS A 1 142 ? -6.554 1.160 16.070 1.00 90.00 142 HIS A C 1
ATOM 1122 O O . HIS A 1 142 ? -7.152 0.091 15.958 1.00 90.00 142 HIS A O 1
ATOM 1128 N N . GLY A 1 143 ? -5.561 1.344 16.950 1.00 90.19 143 GLY A N 1
ATOM 1129 C CA . GLY A 1 143 ? -5.005 0.311 17.833 1.00 90.19 143 GLY A CA 1
ATOM 1130 C C . GLY A 1 143 ? -3.754 -0.388 17.290 1.00 90.19 143 GLY A C 1
ATOM 1131 O O . GLY A 1 143 ? -3.289 -1.350 17.894 1.00 90.19 143 GLY A O 1
ATOM 1132 N N . HIS A 1 144 ? -3.198 0.088 16.172 1.00 93.62 144 HIS A N 1
ATOM 1133 C CA . HIS A 1 144 ? -2.111 -0.571 15.443 1.00 93.62 144 HIS A CA 1
ATOM 1134 C C . HIS A 1 144 ? -0.833 0.277 15.405 1.00 93.62 144 HIS A C 1
ATOM 1136 O O . HIS A 1 144 ? -0.762 1.373 15.964 1.00 93.62 144 HIS A O 1
ATOM 1142 N N . THR A 1 145 ? 0.214 -0.221 14.743 1.00 92.88 145 THR A N 1
ATOM 1143 C CA . THR A 1 145 ? 1.473 0.521 14.568 1.00 92.88 145 THR A CA 1
ATOM 1144 C C . THR A 1 145 ? 1.910 0.552 13.109 1.00 92.88 145 THR A C 1
ATOM 1146 O O . THR A 1 145 ? 1.573 -0.339 12.335 1.00 92.88 145 THR A O 1
ATOM 1149 N N . ILE A 1 146 ? 2.671 1.587 12.751 1.00 95.25 146 ILE A N 1
ATOM 1150 C CA . ILE A 1 146 ? 3.333 1.735 11.453 1.00 95.25 146 ILE A CA 1
ATOM 1151 C C . ILE A 1 146 ? 4.842 1.775 11.650 1.00 95.25 146 ILE A C 1
ATOM 1153 O O . ILE A 1 146 ? 5.332 2.347 12.629 1.00 95.25 146 ILE A O 1
ATOM 1157 N N . ARG A 1 147 ? 5.574 1.173 10.717 1.00 95.31 147 ARG A N 1
ATOM 1158 C CA . ARG A 1 147 ? 7.035 1.151 10.677 1.00 95.31 147 ARG A CA 1
ATOM 1159 C C . ARG A 1 147 ? 7.517 1.448 9.264 1.00 95.31 147 ARG A C 1
ATOM 1161 O O . ARG A 1 147 ? 6.770 1.306 8.298 1.00 95.31 147 ARG A O 1
ATOM 1168 N N . ALA A 1 148 ? 8.767 1.874 9.161 1.00 95.69 148 ALA A N 1
ATOM 1169 C CA . ALA A 1 148 ? 9.471 1.994 7.898 1.00 95.69 148 ALA A CA 1
ATOM 1170 C C . ALA A 1 148 ? 10.803 1.257 7.997 1.00 95.69 148 ALA A C 1
ATOM 1172 O O . ALA A 1 148 ? 11.431 1.247 9.057 1.00 95.69 148 ALA A O 1
ATOM 1173 N N . ARG A 1 149 ? 11.244 0.669 6.889 1.00 94.50 149 ARG A N 1
ATOM 1174 C CA . ARG A 1 149 ? 12.583 0.095 6.758 1.00 94.50 149 ARG A CA 1
ATOM 1175 C C . ARG A 1 149 ? 13.121 0.309 5.355 1.00 94.50 149 ARG A C 1
ATOM 1177 O O . ARG A 1 149 ? 12.359 0.332 4.388 1.00 94.50 149 ARG A O 1
ATOM 1184 N N . ASN A 1 150 ? 14.438 0.416 5.243 1.00 93.75 150 ASN A N 1
ATOM 1185 C CA . ASN A 1 150 ? 15.093 0.315 3.948 1.00 93.75 150 ASN A CA 1
ATOM 1186 C C . ASN A 1 150 ? 15.026 -1.141 3.453 1.00 93.75 150 ASN A C 1
ATOM 1188 O O . ASN A 1 150 ? 15.098 -2.095 4.231 1.00 93.75 150 ASN A O 1
ATOM 1192 N N . THR A 1 151 ? 14.840 -1.298 2.150 1.00 92.50 151 THR A N 1
ATOM 1193 C CA . THR A 1 151 ? 15.008 -2.556 1.411 1.00 92.50 151 THR A CA 1
ATOM 1194 C C . THR A 1 151 ? 16.330 -2.492 0.653 1.00 92.50 151 THR A C 1
ATOM 1196 O O . THR A 1 151 ? 17.052 -1.511 0.784 1.00 92.50 151 THR A O 1
ATOM 1199 N N . ASP A 1 152 ? 16.650 -3.487 -0.169 1.00 87.75 152 ASP A N 1
ATOM 1200 C CA . ASP A 1 152 ? 17.889 -3.442 -0.957 1.00 87.75 152 ASP A CA 1
ATOM 1201 C C . ASP A 1 152 ? 17.929 -2.250 -1.929 1.00 87.75 152 ASP A C 1
ATOM 1203 O O . ASP A 1 152 ? 18.998 -1.712 -2.206 1.00 87.75 152 ASP A O 1
ATOM 1207 N N . ASN A 1 153 ? 16.760 -1.831 -2.433 1.00 90.19 153 ASN A N 1
ATOM 1208 C CA . ASN A 1 153 ? 16.641 -0.877 -3.539 1.00 90.19 153 ASN A CA 1
ATOM 1209 C C . ASN A 1 153 ? 15.629 0.251 -3.267 1.00 90.19 153 ASN A C 1
ATOM 1211 O O . ASN A 1 153 ? 15.074 0.821 -4.210 1.00 90.19 153 ASN A O 1
ATOM 1215 N N . GLY A 1 154 ? 15.309 0.545 -2.006 1.00 93.19 154 GLY A N 1
ATOM 1216 C CA . GLY A 1 154 ? 14.237 1.489 -1.702 1.00 93.19 154 GLY A CA 1
ATOM 1217 C C . GLY A 1 154 ? 13.728 1.439 -0.273 1.00 93.19 154 GLY A C 1
ATOM 1218 O O . GLY A 1 154 ? 14.423 0.977 0.626 1.00 93.19 154 GLY A O 1
ATOM 1219 N N . VAL A 1 155 ? 12.499 1.894 -0.062 1.00 94.19 155 VAL A N 1
ATOM 1220 C CA . VAL A 1 155 ? 11.896 2.038 1.269 1.00 94.19 155 VAL A CA 1
ATOM 1221 C C . VAL A 1 155 ? 10.566 1.302 1.304 1.00 94.19 155 VAL A C 1
ATOM 1223 O O . VAL A 1 155 ? 9.815 1.307 0.330 1.00 94.19 155 VAL A O 1
ATOM 1226 N N . LEU A 1 156 ? 10.286 0.660 2.433 1.00 95.94 156 LEU A N 1
ATOM 1227 C CA . LEU A 1 156 ? 9.047 -0.053 2.691 1.00 95.94 156 LEU A CA 1
ATOM 1228 C C . LEU A 1 156 ? 8.383 0.499 3.948 1.00 95.94 156 LEU A C 1
ATOM 1230 O O . LEU A 1 156 ? 8.981 0.481 5.025 1.00 95.94 156 LEU A O 1
ATOM 1234 N N . PHE A 1 157 ? 7.149 0.971 3.798 1.00 96.62 157 PHE A N 1
ATOM 1235 C CA . PHE A 1 157 ? 6.265 1.321 4.905 1.00 96.62 157 PHE A CA 1
ATOM 1236 C C . PHE A 1 157 ? 5.325 0.152 5.175 1.00 96.62 157 PHE A C 1
ATOM 1238 O O . PHE A 1 157 ? 4.718 -0.365 4.242 1.00 96.62 157 PHE A O 1
ATOM 1245 N N . GLU A 1 158 ? 5.201 -0.254 6.434 1.00 96.06 158 GLU A N 1
ATOM 1246 C CA . GLU A 1 158 ? 4.452 -1.441 6.855 1.00 96.06 158 GLU A CA 1
ATOM 1247 C C . GLU A 1 158 ? 3.554 -1.071 8.037 1.00 96.06 158 GLU A C 1
ATOM 1249 O O . GLU A 1 158 ? 4.020 -0.475 9.013 1.00 96.06 158 GLU A O 1
ATOM 1254 N N . PHE A 1 159 ? 2.273 -1.417 7.970 1.00 95.19 159 PHE A N 1
ATOM 1255 C CA . PHE A 1 159 ? 1.342 -1.259 9.084 1.00 95.19 159 PHE A CA 1
ATOM 1256 C C . PHE A 1 159 ? 0.264 -2.336 9.066 1.00 95.19 159 PHE A C 1
ATOM 1258 O O . PHE A 1 159 ? 0.130 -3.096 8.109 1.00 95.19 159 PHE A O 1
ATOM 1265 N N . THR A 1 160 ? -0.499 -2.407 10.148 1.00 93.56 160 THR A N 1
ATOM 1266 C CA . THR A 1 160 ? -1.630 -3.322 10.287 1.00 93.56 160 THR A CA 1
ATOM 1267 C C . THR A 1 160 ? -2.911 -2.551 10.558 1.00 93.56 160 THR A C 1
ATOM 1269 O O . THR A 1 160 ? -2.871 -1.447 11.104 1.00 93.56 160 THR A O 1
ATOM 1272 N N . LEU A 1 161 ? -4.044 -3.122 10.163 1.00 93.62 161 LEU A N 1
ATOM 1273 C CA . LEU A 1 161 ? -5.381 -2.660 10.533 1.00 93.62 161 LEU A CA 1
ATOM 1274 C C . LEU A 1 161 ? -6.303 -3.860 10.733 1.00 93.62 161 LEU A C 1
ATOM 1276 O O . LEU A 1 161 ? -6.075 -4.922 10.154 1.00 93.62 161 LEU A O 1
ATOM 1280 N N . ASP A 1 162 ? -7.358 -3.670 11.521 1.00 92.94 162 ASP A N 1
ATOM 1281 C CA . ASP A 1 162 ? -8.440 -4.648 11.614 1.00 92.94 162 ASP A CA 1
ATOM 1282 C C . ASP A 1 162 ? -9.137 -4.733 10.250 1.00 92.94 162 ASP A C 1
ATOM 1284 O O . ASP A 1 162 ? -9.390 -3.711 9.606 1.00 92.94 162 ASP A O 1
ATOM 1288 N N . GLY A 1 163 ? -9.467 -5.932 9.797 1.00 91.19 163 GLY A N 1
ATOM 1289 C CA . GLY A 1 163 ? -10.091 -6.139 8.501 1.00 91.19 163 GLY A CA 1
ATOM 1290 C C . GLY A 1 163 ? -10.364 -7.603 8.213 1.00 91.19 163 GLY A C 1
ATOM 1291 O O . GLY A 1 163 ? -9.969 -8.502 8.949 1.00 91.19 163 GLY A O 1
ATOM 1292 N N . LYS A 1 164 ? -11.054 -7.855 7.112 1.00 86.25 164 LYS A N 1
ATOM 1293 C CA . LYS A 1 164 ? -11.359 -9.203 6.647 1.00 86.25 164 LYS A CA 1
ATOM 1294 C C . LYS A 1 164 ? -11.181 -9.281 5.145 1.00 86.25 164 LYS A C 1
ATOM 1296 O O . LYS A 1 164 ? -11.560 -8.364 4.418 1.00 86.25 164 LYS A O 1
ATOM 1301 N N . ALA A 1 165 ? -10.665 -10.410 4.683 1.00 78.44 165 ALA A N 1
ATOM 1302 C CA . ALA A 1 165 ? -10.883 -10.800 3.304 1.00 78.44 165 ALA A CA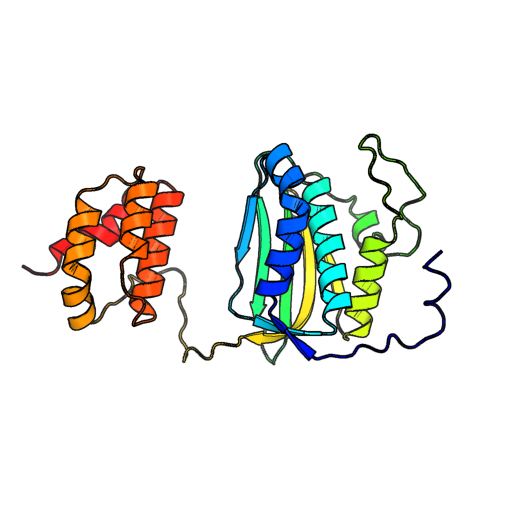 1
ATOM 1303 C C . ALA A 1 165 ? -12.389 -11.067 3.130 1.00 78.44 165 ALA A C 1
ATOM 1305 O O . ALA A 1 165 ? -12.990 -11.823 3.895 1.00 78.44 165 ALA A O 1
ATOM 1306 N N . ILE A 1 166 ? -13.017 -10.401 2.164 1.00 65.56 166 ILE A N 1
ATOM 1307 C CA . ILE A 1 166 ? -14.454 -10.510 1.860 1.00 65.56 166 ILE A CA 1
ATOM 1308 C C . ILE A 1 166 ? -14.751 -11.863 1.190 1.00 65.56 166 ILE A C 1
ATOM 1310 O O . ILE A 1 166 ? -15.889 -12.332 1.185 1.00 65.56 166 ILE A O 1
ATOM 1314 N N . SER A 1 167 ? -13.709 -12.551 0.727 1.00 49.25 167 SER A N 1
ATOM 1315 C CA . SER A 1 167 ? -13.791 -13.884 0.150 1.00 49.25 167 SER A CA 1
ATOM 1316 C C . SER A 1 167 ? -13.415 -14.957 1.171 1.00 49.25 167 SER A C 1
ATOM 1318 O O . SER A 1 167 ? -12.245 -15.205 1.455 1.00 49.25 167 SER A O 1
ATOM 1320 N N . THR A 1 168 ? -14.432 -15.681 1.640 1.00 29.55 168 THR A N 1
ATOM 1321 C CA . THR A 1 168 ? -14.305 -17.134 1.767 1.00 29.55 168 THR A CA 1
ATOM 1322 C C . THR A 1 168 ? -14.187 -17.688 0.348 1.00 29.55 168 THR A C 1
ATOM 1324 O O . THR A 1 168 ? -15.181 -17.842 -0.353 1.00 29.55 168 THR A O 1
ATOM 1327 N N . CYS A 1 169 ? -12.968 -17.975 -0.096 1.00 30.98 169 CYS A N 1
ATOM 1328 C CA . CYS A 1 169 ? -12.786 -19.169 -0.905 1.00 30.98 169 CYS A CA 1
ATOM 1329 C C . CYS A 1 169 ? -12.476 -20.273 0.108 1.00 30.98 169 CYS A C 1
ATOM 1331 O O . CYS A 1 169 ? -11.581 -20.109 0.943 1.00 30.98 169 CYS A O 1
ATOM 1333 N N . GLU A 1 170 ? -13.260 -21.351 0.121 1.00 31.16 170 GLU A N 1
ATOM 1334 C CA . GLU A 1 170 ? -12.846 -22.560 0.828 1.00 31.16 170 GLU A CA 1
ATOM 1335 C C . GLU A 1 170 ? -11.415 -22.900 0.382 1.00 31.16 170 GLU A C 1
ATOM 1337 O O . GLU A 1 170 ? -11.082 -22.875 -0.799 1.00 31.16 170 GLU A O 1
ATOM 1342 N N . GLN A 1 171 ? -10.556 -23.091 1.377 1.00 39.03 171 GLN A N 1
ATOM 1343 C CA . GLN A 1 171 ? -9.103 -23.210 1.298 1.00 39.03 171 GLN A CA 1
ATOM 1344 C C . GLN A 1 171 ? -8.608 -24.068 0.118 1.00 39.03 171 GLN A C 1
ATOM 1346 O O . GLN A 1 171 ? -9.148 -25.142 -0.133 1.00 39.03 171 GLN A O 1
ATOM 1351 N N . CYS A 1 172 ? -7.450 -23.720 -0.453 1.00 27.36 172 CYS A N 1
ATOM 1352 C CA . CYS A 1 172 ? -6.194 -24.396 -0.091 1.00 27.36 172 CYS A CA 1
ATOM 1353 C C . CYS A 1 172 ? -4.974 -23.822 -0.832 1.00 27.36 172 CYS A C 1
ATOM 1355 O O . CYS A 1 172 ? -4.956 -23.725 -2.051 1.00 27.36 172 CYS A O 1
ATOM 1357 N N . ILE A 1 173 ? -3.951 -23.497 -0.033 1.00 36.47 173 ILE A N 1
ATOM 1358 C CA . ILE A 1 173 ? -2.514 -23.739 -0.244 1.00 36.47 173 ILE A CA 1
ATOM 1359 C C . ILE A 1 173 ? -2.089 -23.874 -1.713 1.00 36.47 173 ILE A C 1
ATOM 1361 O O . ILE A 1 173 ? -2.276 -24.928 -2.315 1.00 36.47 173 ILE A O 1
ATOM 1365 N N . VAL A 1 174 ? -1.356 -22.887 -2.229 1.00 31.84 174 VAL A N 1
ATOM 1366 C CA . VAL A 1 174 ? -0.437 -23.147 -3.342 1.00 31.84 174 VAL A CA 1
ATOM 1367 C C . VAL A 1 174 ? 0.949 -22.661 -2.948 1.00 31.84 174 VAL A C 1
ATOM 1369 O O . VAL A 1 174 ? 1.346 -21.517 -3.148 1.00 31.84 174 VAL A O 1
ATOM 1372 N N . SER A 1 175 ? 1.673 -23.588 -2.327 1.00 31.22 175 SER A N 1
ATOM 1373 C CA . SER A 1 175 ? 3.125 -23.666 -2.397 1.00 31.22 175 SER A CA 1
ATOM 1374 C C . SER A 1 175 ? 3.597 -23.568 -3.849 1.00 31.22 175 SER A C 1
ATOM 1376 O O . SER A 1 175 ? 2.899 -23.979 -4.770 1.00 31.22 175 SER A O 1
ATOM 1378 N N . ALA A 1 176 ? 4.806 -23.044 -4.026 1.00 30.27 176 ALA A N 1
ATOM 1379 C CA . ALA A 1 176 ? 5.470 -22.724 -5.287 1.00 30.27 176 ALA A CA 1
ATOM 1380 C C . ALA A 1 176 ? 5.815 -23.921 -6.207 1.00 30.27 176 ALA A C 1
ATOM 1382 O O . ALA A 1 176 ? 6.887 -23.933 -6.803 1.00 30.27 176 ALA A O 1
ATOM 1383 N N . ASP A 1 177 ? 4.937 -24.912 -6.344 1.00 37.66 177 ASP A N 1
ATOM 1384 C CA . AS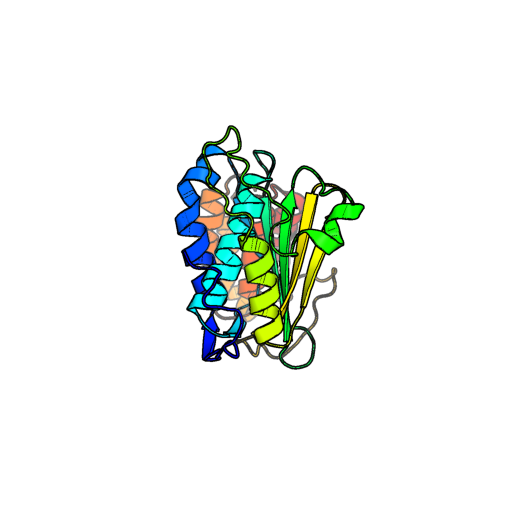P A 1 177 ? 5.076 -26.008 -7.301 1.00 37.66 177 ASP A CA 1
ATOM 1385 C C . ASP A 1 177 ? 3.729 -26.740 -7.428 1.00 37.66 177 ASP A C 1
ATOM 1387 O O . ASP A 1 177 ? 3.364 -27.474 -6.520 1.00 37.66 177 ASP A O 1
ATOM 1391 N N . GLU A 1 178 ? 2.942 -26.481 -8.481 1.00 42.47 178 GLU A N 1
ATOM 1392 C CA . GLU A 1 178 ? 1.987 -27.450 -9.056 1.00 42.47 178 GLU A CA 1
ATOM 1393 C C . GLU A 1 178 ? 1.219 -26.848 -10.253 1.00 42.47 178 GLU A C 1
ATOM 1395 O O . GLU A 1 178 ? 0.684 -25.733 -10.241 1.00 42.47 178 GLU A O 1
ATOM 1400 N N . SER A 1 179 ? 1.160 -27.617 -11.339 1.00 54.47 179 SER A N 1
ATOM 1401 C CA . SER A 1 179 ? 0.306 -27.369 -12.500 1.00 54.47 179 SER A CA 1
ATOM 1402 C C . SER A 1 179 ? -1.158 -27.208 -12.072 1.00 54.47 179 SER A C 1
ATOM 1404 O O . SER A 1 179 ? -1.684 -28.098 -11.408 1.00 54.47 179 SER A O 1
ATOM 1406 N N . VAL A 1 180 ? -1.836 -26.133 -12.495 1.00 63.19 180 VAL A N 1
ATOM 1407 C CA . VAL A 1 180 ? -3.276 -25.924 -12.227 1.00 63.19 180 VAL A CA 1
ATOM 1408 C C . VAL A 1 180 ? -4.056 -27.164 -12.694 1.00 63.19 180 VAL A C 1
ATOM 1410 O O . VAL A 1 180 ? -4.102 -27.443 -13.893 1.00 63.19 180 VAL A O 1
ATOM 1413 N N . LYS A 1 181 ? -4.628 -27.960 -11.791 1.00 64.12 181 LYS A N 1
ATOM 1414 C CA . LYS A 1 181 ? -5.437 -29.125 -12.183 1.00 64.12 181 LYS A CA 1
ATOM 1415 C C . LYS A 1 181 ? -6.834 -28.629 -12.552 1.00 64.12 181 LYS A C 1
ATOM 1417 O O . LYS A 1 181 ? -7.557 -28.152 -11.688 1.00 64.12 181 LYS A O 1
ATOM 1422 N N . LEU A 1 182 ? -7.172 -28.704 -13.837 1.00 67.12 182 LEU A N 1
ATOM 1423 C CA . LEU A 1 182 ? -8.532 -28.481 -14.321 1.00 67.12 182 LEU A CA 1
ATOM 1424 C C . LEU A 1 182 ? -9.271 -29.822 -14.313 1.00 67.12 182 LEU A C 1
ATOM 1426 O O . LEU A 1 182 ? -8.664 -30.869 -14.548 1.00 67.12 182 LEU A O 1
ATOM 1430 N N . SER A 1 183 ? -10.569 -29.799 -14.041 1.00 71.75 183 SER A N 1
ATOM 1431 C CA . SER A 1 183 ? -11.442 -30.949 -14.264 1.00 71.75 183 SER A CA 1
ATOM 1432 C C . SER A 1 183 ? -11.615 -31.217 -15.765 1.00 71.75 183 SER A C 1
ATOM 1434 O O . SER A 1 183 ? -11.444 -30.327 -16.599 1.00 71.75 183 SER A O 1
ATOM 1436 N N . THR A 1 184 ? -11.981 -32.449 -16.125 1.00 69.94 184 THR A N 1
ATOM 1437 C CA . THR A 1 184 ? -12.169 -32.857 -17.529 1.00 69.94 184 THR A CA 1
ATOM 1438 C C . THR A 1 184 ? -13.225 -32.011 -18.250 1.00 69.94 184 THR A C 1
ATOM 1440 O O . THR A 1 184 ? -13.064 -31.710 -19.433 1.00 69.94 184 THR A O 1
ATOM 1443 N N . ASP A 1 185 ? -14.264 -31.571 -17.535 1.00 68.12 185 ASP A N 1
ATOM 1444 C CA . ASP A 1 185 ? -15.317 -30.714 -18.088 1.00 68.12 185 ASP A CA 1
ATOM 1445 C C . ASP A 1 185 ? -14.813 -29.286 -18.353 1.00 68.12 185 ASP A C 1
ATOM 1447 O O . ASP A 1 185 ? -15.114 -28.700 -19.393 1.00 68.12 185 ASP A O 1
ATOM 1451 N N . GLU A 1 186 ? -13.984 -28.734 -17.462 1.00 74.12 186 GLU A N 1
ATOM 1452 C CA . GLU A 1 186 ? -13.359 -27.417 -17.650 1.00 74.12 186 GLU A CA 1
ATOM 1453 C C . GLU A 1 186 ? -12.358 -27.427 -18.810 1.00 74.12 186 GLU A C 1
ATOM 1455 O O . GLU A 1 186 ? -12.338 -26.495 -19.613 1.00 74.12 186 GLU A O 1
ATOM 1460 N N . GLU A 1 187 ? -11.552 -28.485 -18.946 1.00 74.31 187 GLU A N 1
ATOM 1461 C CA . GLU A 1 187 ? -10.623 -28.627 -20.076 1.00 74.31 187 GLU A CA 1
ATOM 1462 C C . GLU A 1 187 ? -11.367 -28.705 -21.416 1.00 74.31 187 GLU A C 1
ATOM 1464 O O . GLU A 1 187 ? -10.961 -28.063 -22.389 1.00 74.31 187 GLU A O 1
ATOM 1469 N N . ALA A 1 188 ? -12.489 -29.433 -21.464 1.00 74.69 188 ALA A N 1
ATOM 1470 C CA . ALA A 1 188 ? -13.324 -29.527 -22.658 1.00 74.69 188 ALA A CA 1
ATOM 1471 C C . ALA A 1 188 ? -13.969 -28.182 -23.026 1.00 74.69 188 ALA A C 1
ATOM 1473 O O . ALA A 1 188 ? -13.995 -27.818 -24.205 1.00 74.69 188 ALA A O 1
ATOM 1474 N N . LEU A 1 189 ? -14.450 -27.430 -22.029 1.00 77.94 189 LEU A N 1
ATOM 1475 C CA . LEU A 1 189 ? -15.032 -26.104 -22.233 1.00 77.94 189 LEU A CA 1
ATOM 1476 C C . LEU A 1 189 ? -13.991 -25.103 -22.730 1.00 77.94 189 LEU A C 1
ATOM 1478 O O . LEU A 1 189 ? -14.273 -24.363 -23.665 1.00 77.94 189 LEU A O 1
ATOM 1482 N N . LEU A 1 190 ? -12.785 -25.097 -22.157 1.00 81.12 190 LEU A N 1
ATOM 1483 C CA . LEU A 1 190 ? -11.759 -24.098 -22.466 1.00 81.12 190 LEU A CA 1
ATOM 1484 C C . LEU A 1 190 ? -11.037 -24.305 -23.807 1.00 81.12 190 LEU A C 1
ATOM 1486 O O . LEU A 1 190 ? -10.330 -23.410 -24.281 1.00 81.12 190 LEU A O 1
ATOM 1490 N N . ARG A 1 191 ? -11.220 -25.464 -24.441 1.00 80.19 191 ARG A N 1
ATOM 1491 C CA . ARG A 1 191 ? -10.542 -25.856 -25.682 1.00 80.19 191 ARG A CA 1
ATOM 1492 C C . ARG A 1 191 ? -10.570 -24.806 -26.810 1.00 80.19 191 ARG A C 1
ATOM 1494 O O . ARG A 1 191 ? -9.509 -24.568 -27.384 1.00 80.19 191 ARG A O 1
ATOM 1501 N N . PRO A 1 192 ? -11.695 -24.125 -27.117 1.00 83.12 192 PRO A N 1
ATOM 1502 C CA . PRO A 1 192 ? -11.741 -23.139 -28.200 1.00 83.12 192 PRO A CA 1
ATOM 1503 C C . PRO A 1 192 ? -10.789 -21.960 -27.976 1.00 83.12 192 PRO A C 1
ATOM 1505 O O . PRO A 1 192 ? -10.216 -21.440 -28.930 1.00 83.12 192 PRO A O 1
ATOM 1508 N N . TRP A 1 193 ? -10.607 -21.547 -26.720 1.00 85.44 193 TRP A N 1
ATOM 1509 C CA . TRP A 1 193 ? -9.713 -20.449 -26.364 1.00 85.44 193 TRP A CA 1
ATOM 1510 C C . TRP A 1 193 ? -8.251 -20.893 -26.363 1.00 85.44 193 TRP A C 1
ATOM 1512 O O . TRP A 1 193 ? -7.399 -20.163 -26.859 1.00 85.44 193 TRP A O 1
ATOM 1522 N N . PHE A 1 194 ? -7.953 -22.108 -25.894 1.00 83.25 194 PHE A N 1
ATOM 1523 C CA . PHE A 1 194 ? -6.600 -22.667 -25.978 1.00 83.25 194 PHE A CA 1
ATOM 1524 C C . PHE A 1 194 ? -6.127 -22.866 -27.419 1.00 83.25 194 PHE A C 1
ATOM 1526 O O . PHE A 1 194 ? -4.982 -22.546 -27.732 1.00 83.25 194 PHE A O 1
ATOM 1533 N N . ASP A 1 195 ? -7.011 -23.304 -28.317 1.00 81.62 195 ASP A N 1
ATOM 1534 C CA . ASP A 1 195 ? -6.691 -23.418 -29.742 1.00 81.62 195 ASP A CA 1
ATOM 1535 C C . ASP A 1 195 ? -6.357 -22.051 -30.362 1.00 81.62 195 ASP A C 1
ATOM 1537 O O . ASP A 1 195 ? -5.483 -21.967 -31.225 1.00 81.62 195 ASP A O 1
ATOM 1541 N N . GLN A 1 196 ? -7.006 -20.970 -29.915 1.00 84.06 196 GLN A N 1
ATOM 1542 C CA . GLN A 1 196 ? -6.674 -19.609 -30.348 1.00 84.06 196 GLN A CA 1
ATOM 1543 C C . GLN A 1 196 ? -5.350 -19.124 -29.747 1.00 84.06 196 GLN A C 1
ATOM 1545 O O . GLN A 1 196 ? -4.504 -18.621 -30.482 1.00 84.06 196 GLN A O 1
ATOM 1550 N N . LEU A 1 197 ? -5.143 -19.325 -28.441 1.00 84.50 197 LEU A N 1
ATOM 1551 C CA . LEU A 1 197 ? -3.912 -18.939 -27.742 1.00 84.50 197 LEU A CA 1
ATOM 1552 C C . LEU A 1 197 ? -2.684 -19.677 -28.293 1.00 84.50 197 LEU A C 1
ATOM 1554 O O . LEU A 1 197 ? -1.632 -19.073 -28.443 1.00 84.50 197 LEU A O 1
ATOM 1558 N N . SER A 1 198 ? -2.818 -20.949 -28.683 1.00 84.00 198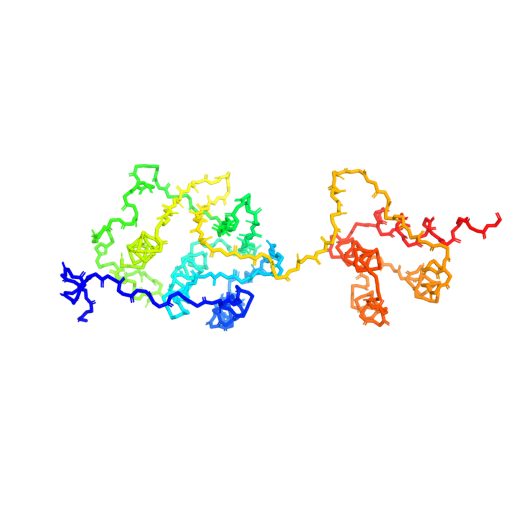 SER A N 1
ATOM 1559 C CA . SER A 1 198 ? -1.707 -21.741 -29.244 1.00 84.00 198 SER A CA 1
ATOM 1560 C C . SER A 1 198 ? -1.158 -21.203 -30.573 1.00 84.00 198 SER A C 1
ATOM 1562 O O . SER A 1 198 ? -0.062 -21.576 -30.987 1.00 84.00 198 SER A O 1
ATOM 1564 N N . ARG A 1 199 ? -1.916 -20.331 -31.251 1.00 85.06 199 ARG A N 1
ATOM 1565 C CA . ARG A 1 199 ? -1.530 -19.689 -32.518 1.00 85.06 199 ARG A CA 1
ATOM 1566 C C . ARG A 1 199 ? -0.870 -18.328 -32.320 1.00 85.06 199 ARG A C 1
ATOM 1568 O O . ARG A 1 199 ? -0.443 -17.738 -33.309 1.00 85.06 199 ARG A O 1
ATOM 1575 N N . LEU A 1 200 ? -0.850 -17.820 -31.090 1.00 85.62 200 LEU A N 1
ATOM 1576 C CA . LEU A 1 200 ? -0.267 -16.531 -30.757 1.00 85.62 200 LEU A CA 1
ATOM 1577 C C . LEU A 1 200 ? 1.120 -16.710 -30.154 1.00 85.62 200 LEU A C 1
ATOM 1579 O O . LEU A 1 200 ? 1.391 -17.649 -29.404 1.00 85.62 200 LEU A O 1
ATOM 1583 N N . GLU A 1 201 ? 1.996 -15.766 -30.468 1.00 83.25 201 GLU A N 1
ATOM 1584 C CA . GLU A 1 201 ? 3.302 -15.662 -29.830 1.00 83.25 201 GLU A CA 1
ATOM 1585 C C . GLU A 1 201 ? 3.204 -14.824 -28.548 1.00 83.25 201 GLU A C 1
ATOM 1587 O O . GLU A 1 201 ? 2.389 -13.907 -28.455 1.00 83.25 201 GLU A O 1
ATOM 1592 N N . VAL A 1 202 ? 4.053 -15.114 -27.553 1.00 81.62 202 VAL A N 1
ATOM 1593 C CA . VAL A 1 202 ? 3.960 -14.537 -26.193 1.00 81.62 202 VAL A CA 1
ATOM 1594 C C . VAL A 1 202 ? 4.002 -12.999 -26.166 1.00 81.62 202 VAL A C 1
ATOM 1596 O O . VAL A 1 202 ? 3.472 -12.381 -25.249 1.00 81.62 202 VAL A O 1
ATOM 1599 N N . TYR A 1 203 ? 4.597 -12.370 -27.185 1.00 78.06 203 TYR A N 1
ATOM 1600 C CA . TYR A 1 203 ? 4.690 -10.913 -27.317 1.00 78.06 203 TYR A CA 1
ATOM 1601 C C . TYR A 1 203 ? 3.411 -10.247 -27.848 1.00 78.06 203 TYR A C 1
ATOM 1603 O O . TYR A 1 203 ? 3.311 -9.020 -27.839 1.00 78.06 203 TYR A O 1
ATOM 1611 N N . GLN A 1 204 ? 2.420 -11.017 -28.304 1.00 83.25 204 GLN A N 1
ATOM 1612 C CA . GLN A 1 204 ? 1.128 -10.508 -28.780 1.00 83.25 204 GLN A CA 1
ATOM 1613 C C . GLN A 1 204 ? 0.184 -10.233 -27.599 1.00 83.25 204 GLN A C 1
ATOM 1615 O O . GLN A 1 204 ? -0.910 -10.786 -27.497 1.00 83.25 204 GLN A O 1
ATOM 1620 N N . ILE A 1 205 ? 0.645 -9.405 -26.654 1.00 80.50 205 ILE A N 1
ATOM 1621 C CA . ILE A 1 205 ? -0.003 -9.185 -25.351 1.00 80.50 205 ILE A CA 1
ATOM 1622 C C . ILE A 1 205 ? -1.441 -8.685 -25.525 1.00 80.50 205 ILE A C 1
ATOM 1624 O O . ILE A 1 205 ? -2.333 -9.114 -24.793 1.00 80.50 205 ILE A O 1
ATOM 1628 N N . SER A 1 206 ? -1.693 -7.801 -26.493 1.00 75.88 206 SER A N 1
ATOM 1629 C CA . SER A 1 206 ? -3.026 -7.242 -26.741 1.00 75.88 206 SER A CA 1
ATOM 1630 C C . SER A 1 206 ? -4.023 -8.305 -27.211 1.00 75.88 206 SER A C 1
ATOM 1632 O O . SER A 1 206 ? -5.142 -8.370 -26.700 1.00 75.88 206 SER A O 1
ATOM 1634 N N . GLU A 1 207 ? -3.615 -9.175 -28.131 1.00 86.00 207 GLU A N 1
ATOM 1635 C CA . GLU A 1 207 ? -4.417 -10.286 -28.641 1.00 86.00 207 GLU A CA 1
ATOM 1636 C C . GLU A 1 207 ? -4.632 -11.355 -27.564 1.00 86.00 207 GLU A C 1
ATOM 1638 O O . GLU A 1 207 ? -5.758 -11.813 -27.364 1.00 86.00 207 GLU A O 1
ATOM 1643 N N . ILE A 1 208 ? -3.581 -11.690 -26.808 1.00 81.81 208 ILE A N 1
ATOM 1644 C CA . ILE A 1 208 ? -3.648 -12.638 -25.688 1.00 81.81 208 ILE A CA 1
ATOM 1645 C C . ILE A 1 208 ? -4.624 -12.129 -24.621 1.00 81.81 208 ILE A C 1
ATOM 1647 O O . ILE A 1 208 ? -5.527 -12.857 -24.213 1.00 81.81 208 ILE A O 1
ATOM 1651 N N . THR A 1 209 ? -4.503 -10.864 -24.214 1.00 81.62 209 THR A N 1
ATOM 1652 C CA . THR A 1 209 ? -5.384 -10.251 -23.206 1.00 81.62 209 THR A CA 1
ATOM 1653 C C . THR A 1 209 ? -6.828 -10.185 -23.702 1.00 81.62 209 THR A C 1
ATOM 1655 O O . THR A 1 209 ? -7.759 -10.455 -22.941 1.00 81.62 209 THR A O 1
ATOM 1658 N N . SER A 1 210 ? -7.030 -9.892 -24.992 1.00 82.81 210 SER A N 1
ATOM 1659 C CA . SER A 1 210 ? -8.359 -9.892 -25.607 1.00 82.81 210 SER A CA 1
ATOM 1660 C C . SER A 1 210 ? -9.023 -11.270 -25.528 1.00 82.81 210 SER A C 1
ATOM 1662 O O . SER A 1 210 ? -10.194 -11.356 -25.152 1.00 82.81 210 SER A O 1
ATOM 1664 N N . ILE A 1 211 ? -8.283 -12.350 -25.797 1.00 83.62 211 ILE A N 1
ATOM 1665 C CA . ILE A 1 211 ? -8.801 -13.723 -25.700 1.00 83.62 211 ILE A CA 1
ATOM 1666 C C . ILE A 1 211 ? -9.052 -14.110 -24.240 1.00 83.62 211 ILE A C 1
ATOM 1668 O O . ILE A 1 211 ? -10.121 -14.634 -23.933 1.00 83.62 211 ILE A O 1
ATOM 1672 N N . ILE A 1 212 ? -8.122 -13.802 -23.326 1.00 82.75 212 ILE A N 1
ATOM 1673 C CA . ILE A 1 212 ? -8.274 -14.083 -21.888 1.00 82.75 212 ILE A CA 1
ATOM 1674 C C . ILE A 1 212 ? -9.538 -13.416 -21.335 1.00 82.75 212 ILE A C 1
ATOM 1676 O O . ILE A 1 212 ? -10.290 -14.049 -20.598 1.00 82.75 212 ILE A O 1
ATOM 1680 N N . SER A 1 213 ? -9.820 -12.168 -21.721 1.00 78.56 213 SER A N 1
ATOM 1681 C CA . SER A 1 213 ? -11.008 -11.443 -21.247 1.00 78.56 213 SER A CA 1
ATOM 1682 C C . SER A 1 213 ? -12.338 -12.081 -21.675 1.00 78.56 213 SER A C 1
ATOM 1684 O O . SER A 1 213 ? -13.354 -11.876 -21.018 1.00 78.56 213 SER A O 1
ATOM 1686 N N . GLN A 1 214 ? -12.330 -12.888 -22.741 1.00 80.62 214 GLN A N 1
ATOM 1687 C CA . GLN A 1 214 ? -13.507 -13.592 -23.256 1.00 80.62 214 GLN A CA 1
ATOM 1688 C C . GLN A 1 214 ? -13.717 -14.971 -22.614 1.00 80.62 214 GLN A C 1
ATOM 1690 O O . GLN A 1 214 ? -14.751 -15.596 -22.854 1.00 80.62 214 GLN A O 1
ATOM 1695 N N . ILE A 1 215 ? -12.759 -15.463 -21.818 1.00 82.69 215 ILE A N 1
ATOM 1696 C CA . ILE A 1 215 ? -12.888 -16.735 -21.101 1.00 82.69 215 ILE A CA 1
ATOM 1697 C C . ILE A 1 215 ? -13.801 -16.536 -19.877 1.00 82.69 215 ILE A C 1
ATOM 1699 O O . ILE A 1 215 ? -13.505 -15.663 -19.053 1.00 82.69 215 ILE A O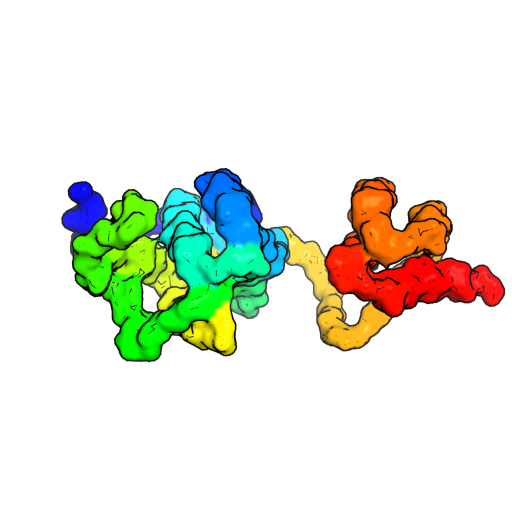 1
ATOM 1703 N N . PRO A 1 216 ? -14.867 -17.341 -19.711 1.00 74.56 216 PRO A N 1
ATOM 1704 C CA . PRO A 1 216 ? -15.766 -17.236 -18.565 1.00 74.56 216 PRO A CA 1
ATOM 1705 C C . PRO A 1 216 ? -15.101 -17.602 -17.229 1.00 74.56 216 PRO A C 1
ATOM 1707 O O . PRO A 1 216 ? -14.421 -18.618 -17.125 1.00 74.56 216 PRO A O 1
ATOM 1710 N N . ASP A 1 217 ? -15.376 -16.827 -16.179 1.00 75.56 217 ASP A N 1
ATOM 1711 C CA . ASP A 1 217 ? -14.784 -16.985 -14.840 1.00 75.56 217 ASP A CA 1
ATOM 1712 C C . ASP A 1 217 ? -15.617 -17.874 -13.900 1.00 75.56 217 ASP A C 1
ATOM 1714 O O . ASP A 1 217 ? -15.935 -17.481 -12.770 1.00 75.56 217 ASP A O 1
ATOM 1718 N N . TYR A 1 218 ? -16.000 -19.064 -14.377 1.00 70.06 218 TYR A N 1
ATOM 1719 C CA . TYR A 1 218 ? -16.905 -19.968 -13.653 1.00 70.06 218 TYR A CA 1
ATOM 1720 C C . TYR A 1 218 ? -16.281 -20.613 -12.414 1.00 70.06 218 TYR A C 1
ATOM 1722 O O . TYR A 1 218 ? -17.000 -20.882 -11.454 1.00 70.06 218 TYR A O 1
ATOM 1730 N N . THR A 1 219 ? -14.971 -20.858 -12.422 1.00 71.06 219 THR A N 1
ATOM 1731 C CA . THR A 1 219 ? -14.272 -21.548 -11.332 1.00 71.06 219 THR A CA 1
ATOM 1732 C C . THR A 1 219 ? -12.926 -20.900 -11.029 1.00 71.06 219 THR A C 1
ATOM 1734 O O . THR A 1 219 ? -12.324 -20.226 -11.871 1.00 71.06 219 THR A O 1
ATOM 1737 N N . GLU A 1 220 ? -12.437 -21.126 -9.813 1.00 66.50 220 GLU A N 1
ATOM 1738 C CA . GLU A 1 220 ? -11.166 -20.578 -9.339 1.00 66.50 220 GLU A CA 1
ATOM 1739 C C . GLU A 1 220 ? -9.964 -21.106 -10.137 1.00 66.50 220 GLU A C 1
ATOM 1741 O O . GLU A 1 220 ? -9.018 -20.374 -10.431 1.00 66.50 220 GLU A O 1
ATOM 1746 N N . SER A 1 221 ? -10.044 -22.357 -10.598 1.00 69.94 221 SER A N 1
ATOM 1747 C CA . SER A 1 221 ? -9.037 -22.964 -11.468 1.00 69.94 221 SER A CA 1
ATOM 1748 C C . SER A 1 221 ? -8.929 -22.241 -12.814 1.00 69.94 221 SER A C 1
ATOM 1750 O O . SER A 1 221 ? -7.822 -22.052 -13.321 1.00 69.94 221 SER A O 1
ATOM 1752 N N . ILE A 1 222 ? -10.056 -21.792 -13.383 1.00 74.81 222 ILE A N 1
ATOM 1753 C CA . ILE A 1 222 ? -10.078 -21.039 -14.646 1.00 74.81 222 ILE A CA 1
ATOM 1754 C C . ILE A 1 222 ? -9.522 -19.626 -14.443 1.00 74.81 222 ILE A C 1
ATOM 1756 O O . ILE A 1 222 ? -8.731 -19.158 -15.261 1.00 74.81 222 ILE A O 1
ATOM 1760 N N . ARG A 1 223 ? -9.859 -18.966 -13.332 1.00 74.12 223 ARG A N 1
ATOM 1761 C CA . ARG A 1 223 ? -9.327 -17.635 -12.991 1.00 74.12 223 ARG A CA 1
ATOM 1762 C C . ARG A 1 223 ? -7.817 -17.663 -12.788 1.00 74.12 223 ARG A C 1
ATOM 1764 O O . ARG A 1 223 ? -7.093 -16.908 -13.434 1.00 74.12 223 ARG A O 1
ATOM 1771 N N . THR A 1 224 ? -7.339 -18.608 -11.980 1.00 73.75 224 THR A N 1
ATOM 1772 C CA . THR A 1 224 ? -5.906 -18.831 -11.740 1.00 73.75 224 THR A CA 1
ATOM 1773 C C . THR A 1 224 ? -5.167 -19.123 -13.046 1.00 73.75 224 THR A C 1
ATOM 1775 O O . THR A 1 224 ? -4.060 -18.639 -13.282 1.00 73.75 224 THR A O 1
ATOM 1778 N N . LEU A 1 225 ? -5.779 -19.910 -13.932 1.00 81.06 225 LEU A N 1
ATOM 1779 C CA . LEU A 1 225 ? -5.221 -20.196 -15.246 1.00 81.06 225 LEU A CA 1
ATOM 1780 C C . LEU A 1 225 ? -5.130 -18.934 -16.118 1.00 81.06 225 LEU A C 1
ATOM 1782 O O . LEU A 1 225 ? -4.076 -18.690 -16.703 1.00 81.06 225 LEU A O 1
ATOM 1786 N N . LYS A 1 226 ? -6.194 -18.125 -16.188 1.00 84.31 226 LYS A N 1
ATOM 1787 C CA . LYS A 1 226 ? -6.210 -16.849 -16.924 1.00 84.31 226 LYS A CA 1
ATOM 1788 C C . LYS A 1 226 ? -5.110 -15.914 -16.436 1.00 84.31 226 LYS A C 1
ATOM 1790 O O . LYS A 1 226 ? -4.381 -15.360 -17.256 1.00 84.31 226 LYS A O 1
ATOM 1795 N N . GLN A 1 227 ? -4.964 -15.797 -15.118 1.00 79.25 227 GLN A N 1
ATOM 1796 C CA . GLN A 1 227 ? -3.918 -14.996 -14.497 1.00 79.25 227 GLN A CA 1
ATOM 1797 C C . GLN A 1 227 ? -2.526 -15.497 -14.893 1.00 79.25 227 GLN A C 1
ATOM 1799 O O . GLN A 1 227 ? -1.739 -14.723 -15.422 1.00 79.25 227 GLN A O 1
ATOM 1804 N N . LYS A 1 228 ? -2.252 -16.804 -14.778 1.00 81.19 228 LYS A N 1
ATOM 1805 C CA . LYS A 1 228 ? -0.951 -17.374 -15.173 1.00 81.19 228 LYS A CA 1
ATOM 1806 C C . LYS A 1 228 ? -0.614 -17.159 -16.652 1.00 81.19 228 LYS A C 1
ATOM 1808 O O . LYS A 1 228 ? 0.550 -16.938 -16.977 1.00 81.19 228 LYS A O 1
ATOM 1813 N N . ILE A 1 229 ? -1.599 -17.230 -17.552 1.00 82.19 229 ILE A N 1
ATOM 1814 C CA . ILE A 1 229 ? -1.385 -16.959 -18.985 1.00 82.19 229 ILE A CA 1
ATOM 1815 C C . ILE A 1 229 ? -1.077 -15.471 -19.199 1.00 82.19 229 ILE A C 1
ATOM 1817 O O . ILE A 1 229 ? -0.155 -15.145 -19.947 1.00 82.19 229 ILE A O 1
ATOM 1821 N N . GLY A 1 230 ? -1.815 -14.583 -18.525 1.00 79.62 230 GLY A N 1
ATOM 1822 C CA . GLY A 1 230 ? -1.575 -13.142 -18.554 1.00 79.62 230 GLY A CA 1
ATOM 1823 C C . GLY A 1 230 ? -0.181 -12.788 -18.043 1.00 79.62 230 GLY A C 1
ATOM 1824 O O . GLY A 1 230 ? 0.587 -12.154 -18.761 1.00 79.62 230 GLY A O 1
ATOM 1825 N N . ASP A 1 231 ? 0.182 -13.272 -16.858 1.00 76.19 231 ASP A N 1
ATOM 1826 C CA . ASP A 1 231 ? 1.484 -13.030 -16.232 1.00 76.19 231 ASP A CA 1
ATOM 1827 C C . ASP A 1 231 ? 2.635 -13.543 -17.107 1.00 76.19 231 ASP A C 1
ATOM 1829 O O . ASP A 1 231 ? 3.639 -12.853 -17.281 1.00 76.19 231 ASP A O 1
ATOM 1833 N N . ALA A 1 232 ? 2.480 -14.720 -17.726 1.00 76.75 232 ALA A N 1
ATOM 1834 C CA . ALA A 1 232 ? 3.470 -15.254 -18.658 1.00 76.75 232 ALA A CA 1
ATOM 1835 C C . ALA A 1 232 ? 3.633 -14.370 -19.909 1.00 76.75 232 ALA A C 1
ATOM 1837 O O . ALA A 1 232 ? 4.760 -14.162 -20.360 1.00 76.75 232 ALA A O 1
ATOM 1838 N N . ALA A 1 233 ? 2.535 -13.822 -20.442 1.00 78.88 233 ALA A N 1
ATOM 1839 C CA . ALA A 1 233 ? 2.568 -12.899 -21.576 1.00 78.88 233 ALA A CA 1
ATOM 1840 C C . ALA A 1 233 ? 3.219 -11.555 -21.208 1.00 78.88 233 ALA A C 1
ATOM 1842 O O . ALA A 1 233 ? 4.121 -11.093 -21.907 1.00 78.88 233 ALA A O 1
ATOM 1843 N N . PHE A 1 234 ? 2.840 -10.961 -20.072 1.00 71.06 234 PHE A N 1
ATOM 1844 C CA . PHE A 1 234 ? 3.428 -9.710 -19.579 1.00 71.06 234 PHE A CA 1
ATOM 1845 C C . PHE A 1 234 ? 4.920 -9.846 -19.260 1.00 71.06 234 PHE A C 1
ATOM 1847 O O . PHE A 1 234 ? 5.704 -8.957 -19.588 1.00 71.06 234 PHE A O 1
ATOM 1854 N N . ALA A 1 235 ? 5.333 -10.976 -18.683 1.00 71.56 235 ALA A N 1
ATOM 1855 C CA . ALA A 1 235 ? 6.735 -11.271 -18.403 1.00 71.56 235 ALA A CA 1
ATOM 1856 C C . ALA A 1 235 ? 7.538 -11.687 -19.652 1.00 71.56 235 ALA A C 1
ATOM 1858 O O . ALA A 1 235 ? 8.728 -11.975 -19.530 1.00 71.56 235 ALA A O 1
ATOM 1859 N N . SER A 1 236 ? 6.914 -11.754 -20.840 1.00 74.25 236 SER A N 1
ATOM 1860 C CA . SER A 1 236 ? 7.522 -12.290 -22.071 1.00 74.25 236 SER A CA 1
ATOM 1861 C C . SER A 1 236 ? 8.147 -13.683 -21.874 1.00 74.25 236 SER A C 1
ATOM 1863 O O . SER A 1 236 ? 9.168 -14.022 -22.473 1.00 74.25 236 SER A O 1
ATOM 1865 N N . ASN A 1 237 ? 7.546 -14.502 -21.005 1.00 73.94 237 ASN A N 1
ATOM 1866 C CA . ASN A 1 237 ? 8.057 -15.814 -20.628 1.00 73.94 237 ASN A CA 1
ATOM 1867 C C . ASN A 1 237 ? 7.492 -16.899 -21.560 1.00 73.94 237 ASN A C 1
ATOM 1869 O O . ASN A 1 237 ? 6.472 -17.531 -21.273 1.00 73.94 237 ASN A O 1
ATOM 1873 N N . THR A 1 238 ? 8.169 -17.111 -22.692 1.00 76.94 238 THR A N 1
ATOM 1874 C CA . THR A 1 238 ? 7.763 -18.058 -23.746 1.00 76.94 238 THR A CA 1
ATOM 1875 C C . THR A 1 238 ? 7.664 -19.504 -23.255 1.00 76.94 238 THR A C 1
ATOM 1877 O O . THR A 1 238 ? 6.751 -20.233 -23.651 1.00 76.94 238 THR A O 1
ATOM 1880 N N . GLU A 1 239 ? 8.582 -19.939 -22.389 1.00 72.56 239 GLU A N 1
ATOM 1881 C CA . GLU A 1 239 ? 8.583 -21.304 -21.848 1.00 72.56 239 GLU A CA 1
ATOM 1882 C C . GLU A 1 239 ? 7.357 -21.544 -20.968 1.00 72.56 239 GLU A C 1
ATOM 1884 O O . GLU A 1 239 ? 6.639 -22.524 -21.157 1.00 72.56 239 GLU A O 1
ATOM 1889 N N . LEU A 1 240 ? 7.054 -20.609 -20.066 1.00 72.62 240 LEU A N 1
ATOM 1890 C CA . LEU A 1 240 ? 5.890 -20.709 -19.192 1.00 72.62 240 LEU A CA 1
ATOM 1891 C C . LEU A 1 240 ? 4.578 -20.611 -19.983 1.00 72.62 240 LEU A C 1
ATOM 1893 O O . LEU A 1 240 ? 3.669 -21.412 -19.768 1.00 72.62 240 LEU A O 1
ATOM 1897 N N . TYR A 1 241 ? 4.495 -19.678 -20.937 1.00 77.25 241 TYR A N 1
ATOM 1898 C CA . TYR A 1 241 ? 3.322 -19.514 -21.797 1.00 77.25 241 TYR A CA 1
ATOM 1899 C C . TYR A 1 241 ? 3.040 -20.787 -22.607 1.00 77.25 241 TYR A C 1
ATOM 1901 O O . TYR A 1 241 ? 1.929 -21.319 -22.577 1.00 77.25 241 TYR A O 1
ATOM 1909 N N . SER A 1 242 ? 4.063 -21.335 -23.268 1.00 76.50 242 SER A N 1
ATOM 1910 C CA . SER A 1 242 ? 3.930 -22.571 -24.046 1.00 76.50 242 SER A CA 1
ATOM 1911 C C . SER A 1 242 ? 3.634 -23.789 -23.165 1.00 76.50 242 SER A C 1
ATOM 1913 O O . SER A 1 242 ? 2.811 -24.618 -23.548 1.00 76.50 242 SER A O 1
ATOM 1915 N N . ALA A 1 243 ? 4.201 -23.886 -21.960 1.00 75.06 243 ALA A N 1
ATOM 1916 C CA . ALA A 1 243 ? 3.883 -24.964 -21.024 1.00 75.06 243 ALA A CA 1
ATOM 1917 C C . ALA A 1 243 ? 2.405 -24.948 -20.592 1.00 75.06 243 ALA A C 1
ATOM 1919 O O . ALA A 1 243 ? 1.785 -26.005 -20.459 1.00 75.06 243 ALA A O 1
ATOM 1920 N N . ILE A 1 244 ? 1.820 -23.761 -20.411 1.00 77.12 244 ILE A N 1
ATOM 1921 C CA . ILE A 1 244 ? 0.420 -23.609 -19.995 1.00 77.12 244 ILE A CA 1
ATOM 1922 C C . ILE A 1 244 ? -0.543 -23.844 -21.165 1.00 77.12 244 ILE A C 1
ATOM 1924 O O . ILE A 1 244 ? -1.535 -24.558 -21.003 1.00 77.12 244 ILE A O 1
ATOM 1928 N N . VAL A 1 245 ? -0.254 -23.247 -22.325 1.00 78.50 245 VAL A N 1
ATOM 1929 C CA . VAL A 1 245 ? -1.136 -23.255 -23.502 1.00 78.50 245 VAL A CA 1
ATOM 1930 C C . VAL A 1 245 ? -0.992 -24.552 -24.304 1.00 78.50 245 VAL A C 1
ATOM 1932 O O . VAL A 1 245 ? -1.993 -25.188 -24.628 1.00 78.50 245 VAL A O 1
ATOM 1935 N N . ASN A 1 246 ? 0.241 -24.997 -24.566 1.00 69.94 246 ASN A N 1
ATOM 1936 C CA . ASN A 1 246 ? 0.519 -26.171 -25.405 1.00 69.94 246 ASN A CA 1
ATOM 1937 C C . ASN A 1 246 ? 0.600 -27.483 -24.607 1.00 69.94 246 ASN A C 1
ATOM 1939 O O . ASN A 1 246 ? 0.303 -28.555 -25.133 1.00 69.94 246 ASN A O 1
ATOM 1943 N N . GLY A 1 247 ? 0.933 -27.419 -23.313 1.00 62.44 247 GLY A N 1
ATOM 1944 C CA . GLY A 1 247 ? 0.930 -28.594 -22.432 1.00 62.44 247 GLY A CA 1
ATOM 1945 C C . GLY A 1 247 ? -0.465 -29.190 -22.194 1.00 62.44 247 GLY A C 1
ATOM 1946 O O . GLY A 1 247 ? -0.581 -30.325 -21.728 1.00 62.44 247 GLY A O 1
ATOM 1947 N N . ARG A 1 248 ? -1.528 -28.446 -22.531 1.00 62.62 248 ARG A N 1
ATOM 1948 C CA . ARG A 1 248 ? -2.933 -28.865 -22.382 1.00 62.62 248 ARG A CA 1
ATOM 1949 C C . ARG A 1 248 ? -3.613 -29.243 -23.693 1.00 62.62 248 ARG A C 1
ATOM 1951 O O . ARG A 1 248 ? -4.557 -30.022 -23.663 1.00 62.62 248 ARG A O 1
ATOM 1958 N N . THR A 1 249 ? -3.112 -28.785 -24.839 1.00 53.12 249 THR A N 1
ATOM 1959 C CA . THR A 1 249 ? -3.577 -29.251 -26.157 1.00 53.12 249 THR A CA 1
ATOM 1960 C C . THR A 1 249 ? -3.056 -30.651 -26.509 1.00 53.12 249 THR A C 1
ATOM 1962 O O . THR A 1 249 ? -3.686 -31.338 -27.306 1.00 53.12 249 THR A O 1
ATOM 1965 N N . GLN A 1 250 ? -1.959 -31.118 -25.892 1.00 43.78 250 GLN A N 1
ATOM 1966 C CA . GLN A 1 250 ? -1.356 -32.438 -26.163 1.00 43.78 250 GLN A CA 1
ATOM 1967 C C . GLN A 1 250 ? -1.785 -33.579 -25.220 1.00 43.78 250 GLN A C 1
ATOM 1969 O O . GLN A 1 250 ? -1.443 -34.730 -25.477 1.00 43.78 250 GLN A O 1
ATOM 1974 N N . LYS A 1 251 ? -2.525 -33.309 -24.136 1.00 42.94 251 LYS A N 1
ATOM 1975 C CA . LYS A 1 251 ? -2.865 -34.328 -23.117 1.00 42.94 251 LYS A CA 1
ATOM 1976 C C . LYS A 1 251 ? -4.048 -35.241 -23.464 1.00 42.94 251 LYS A C 1
ATOM 1978 O O . LYS A 1 251 ? -4.387 -36.107 -22.664 1.00 42.94 251 LYS A O 1
ATOM 1983 N N . ILE A 1 252 ? -4.655 -35.074 -24.638 1.00 40.25 252 ILE A N 1
ATOM 1984 C CA . ILE A 1 252 ? -5.784 -35.892 -25.095 1.00 40.25 252 ILE A CA 1
ATOM 1985 C C . ILE A 1 252 ? -5.502 -36.373 -26.524 1.00 40.25 252 ILE A C 1
ATOM 1987 O O . ILE A 1 252 ? -6.002 -35.805 -27.496 1.00 40.25 252 ILE A O 1
ATOM 1991 N N . VAL A 1 253 ? -4.672 -37.413 -26.634 1.00 35.41 253 VAL A N 1
ATOM 1992 C CA . VAL A 1 253 ? -4.653 -38.373 -27.752 1.00 35.41 253 VAL A CA 1
ATOM 1993 C C . VAL A 1 253 ? -4.598 -39.769 -27.155 1.00 35.41 253 VAL A C 1
ATOM 1995 O O . VAL A 1 253 ? -3.765 -39.971 -26.244 1.00 35.41 253 VAL A O 1
#